Protein AF-A0A180G2E3-F1 (afdb_monomer_lite)

Sequence (371 aa):
MEPATPKRPFAEVEPLDNDQALKAFKRFRDNLPPEEHANSKEAFRLFWNEAGAELVNKYLDDLDSFSRDLLQNTGLTEKTFRVRWSDFIAGDLTLEGFCRPFRVDNQRLKDRAVRLAFLRNHPGYFTNEAITVPQMSEALKCRDNEAELYLKSLLNKPAREALASGISVEIIKKGYDGDFLKSDTILKPLLEKLRKQAAMWDENNYHSPYTSLVGPTTCGKTRSLGKLSEHVCVVYICLRNKDSDGQPPRSALASSMTPDTVADLTNYYESFLIAIFEVVTEFFSKRKGTPNKELLKQWFDYNCPKNLQPEEVTDFSKAVSKKINHHYGSFQKNPNNKASILLKKAAADMFTQTEGIHPSFNVLLAIDEAQ

Foldseek 3Di:
DDDDDPPPPPPDQPPCPPPLSVVLLVLQLVLAAPVCNVVSVVLSSVLCSQQPSVLSVVLSVLVVVLLVVLCVPLVDDSNVLRVLLVCQLQLVAALCRSCVSSVDPDPVSSLSSLLSSLCSNPVNCSPPPLQDSVNSNVLSNDDDCVSVVSSCCSVPPQQVVCVVPVHHPVVLVCLLPDDDPPCVVPQVVVVVVLLVQLVPDDVVPDVDSDDDDDDDPSPCPVVSLLVCLLQALEQEAELEDPPGPDPQAGELCNCLVPPPPDPPVPQLVLQLLLQLLVLLLVLLVVDPPDPSSVSSVVSSVQRPDDPSDHNPDGVSNVSSVVSSCVRSVVCVVPVVDDSVVSSVVSNVSSCVSQCSSDPRGHYHYHYHHPD

Structure (mmCIF, N/CA/C/O backbone):
data_AF-A0A180G2E3-F1
#
_entry.id   AF-A0A180G2E3-F1
#
loop_
_atom_site.group_PDB
_atom_site.id
_atom_site.type_symbol
_atom_site.label_atom_id
_atom_site.label_alt_id
_atom_site.label_comp_id
_atom_site.label_asym_id
_atom_site.label_entity_id
_atom_site.label_seq_id
_atom_site.pdbx_PDB_ins_code
_atom_site.Cartn_x
_atom_site.Cartn_y
_atom_site.Cartn_z
_atom_site.occupancy
_atom_site.B_iso_or_equiv
_atom_site.auth_seq_id
_atom_site.auth_comp_id
_atom_site.auth_asym_id
_atom_site.auth_atom_id
_atom_site.pdbx_PDB_model_num
ATOM 1 N N . MET A 1 1 ? 17.919 -35.764 -2.268 1.00 35.25 1 MET A N 1
ATOM 2 C CA . MET A 1 1 ? 17.217 -35.505 -3.540 1.00 35.25 1 MET A CA 1
ATOM 3 C C . MET A 1 1 ? 17.099 -34.002 -3.674 1.00 35.25 1 MET A C 1
ATOM 5 O O . MET A 1 1 ? 16.265 -33.407 -3.007 1.00 35.25 1 MET A O 1
ATOM 9 N N . GLU A 1 2 ? 18.022 -33.393 -4.414 1.00 24.58 2 GLU A N 1
ATOM 10 C CA . GLU A 1 2 ? 17.939 -31.975 -4.774 1.00 24.58 2 GLU A CA 1
ATOM 11 C C . GLU A 1 2 ? 16.762 -31.762 -5.736 1.00 24.58 2 GLU A C 1
ATOM 13 O O . GLU A 1 2 ? 16.538 -32.609 -6.608 1.00 24.58 2 GLU A O 1
ATOM 18 N N . PRO A 1 3 ? 15.997 -30.668 -5.605 1.00 29.80 3 PRO A N 1
ATOM 19 C CA . PRO A 1 3 ? 14.973 -30.341 -6.578 1.00 29.80 3 PRO A CA 1
ATOM 20 C C . PRO A 1 3 ? 15.650 -29.879 -7.871 1.00 29.80 3 PRO A C 1
ATOM 22 O O . PRO A 1 3 ? 16.405 -28.907 -7.894 1.00 29.80 3 PRO A O 1
ATOM 25 N N . ALA A 1 4 ? 15.378 -30.610 -8.951 1.00 33.09 4 ALA A N 1
ATOM 26 C CA . ALA A 1 4 ? 15.817 -30.276 -10.292 1.00 33.09 4 ALA A CA 1
ATOM 27 C C . ALA A 1 4 ? 15.288 -28.888 -10.680 1.00 33.09 4 ALA A C 1
ATOM 29 O O . ALA A 1 4 ? 14.086 -28.679 -10.839 1.00 33.09 4 ALA A O 1
ATOM 30 N N . THR A 1 5 ? 16.202 -27.939 -10.859 1.00 29.95 5 THR A N 1
ATOM 31 C CA . THR A 1 5 ? 15.935 -26.743 -11.654 1.00 29.95 5 THR A CA 1
ATOM 32 C C . THR A 1 5 ? 15.557 -27.202 -13.062 1.00 29.95 5 THR A C 1
ATOM 34 O O . THR A 1 5 ? 16.268 -28.041 -13.626 1.00 29.95 5 THR A O 1
ATOM 37 N N . PRO A 1 6 ? 14.480 -26.678 -13.676 1.00 29.67 6 PRO A N 1
ATOM 38 C CA . PRO A 1 6 ? 14.260 -26.881 -15.093 1.00 29.67 6 PRO A CA 1
ATOM 39 C C . PRO A 1 6 ? 15.336 -26.071 -15.816 1.00 29.67 6 PRO A C 1
ATOM 41 O O . PRO A 1 6 ? 15.148 -24.907 -16.163 1.00 29.67 6 PRO A O 1
ATOM 44 N N . LYS A 1 7 ? 16.506 -26.684 -16.018 1.00 29.05 7 LYS A N 1
ATOM 45 C CA . LYS A 1 7 ? 17.410 -26.266 -17.079 1.00 29.05 7 LYS A CA 1
ATOM 46 C C . LYS A 1 7 ? 16.576 -26.371 -18.347 1.00 29.05 7 LYS A C 1
ATOM 48 O O . LYS A 1 7 ? 16.259 -27.481 -18.774 1.00 29.05 7 LYS A O 1
ATOM 53 N N . ARG A 1 8 ? 16.194 -25.232 -18.939 1.00 29.98 8 ARG A N 1
ATOM 54 C CA . ARG A 1 8 ? 15.903 -25.241 -20.373 1.00 29.98 8 ARG A CA 1
ATOM 55 C C . ARG A 1 8 ? 17.097 -25.953 -21.012 1.00 29.98 8 ARG A C 1
ATOM 57 O O . ARG A 1 8 ? 18.233 -25.609 -20.661 1.00 29.98 8 ARG A O 1
ATOM 64 N N . PRO A 1 9 ? 16.867 -26.985 -21.838 1.00 30.97 9 PRO A N 1
ATOM 65 C CA . PRO A 1 9 ? 17.961 -27.610 -22.554 1.00 30.97 9 PRO A CA 1
ATOM 66 C C . PRO A 1 9 ? 18.686 -26.478 -23.268 1.00 30.97 9 PRO A C 1
ATOM 68 O O . PRO A 1 9 ? 18.028 -25.557 -23.758 1.00 30.97 9 PRO A O 1
ATOM 71 N N . PHE A 1 10 ? 20.020 -26.496 -23.227 1.00 32.84 10 PHE A N 1
ATOM 72 C CA . PHE A 1 10 ? 20.831 -25.663 -24.102 1.00 32.84 10 PHE A CA 1
ATOM 73 C C . PHE A 1 10 ? 20.174 -25.735 -25.475 1.00 32.84 10 PHE A C 1
ATOM 75 O O . PHE A 1 10 ? 20.157 -26.810 -26.072 1.00 32.84 10 PHE A O 1
ATOM 82 N N . ALA A 1 11 ? 19.515 -24.649 -25.888 1.00 35.44 11 ALA A N 1
ATOM 83 C CA . ALA A 1 11 ? 18.939 -24.592 -27.211 1.00 35.44 11 ALA A CA 1
ATOM 84 C C . ALA A 1 11 ? 20.123 -24.836 -28.136 1.00 35.44 11 ALA A C 1
ATOM 86 O O . ALA A 1 11 ? 21.133 -24.129 -28.045 1.00 35.44 11 ALA A O 1
ATOM 87 N N . GLU A 1 12 ? 20.048 -25.914 -28.913 1.00 37.03 12 GLU A N 1
ATOM 88 C CA . GLU A 1 12 ? 20.986 -26.144 -29.995 1.00 37.03 12 GLU A CA 1
ATOM 89 C C . GLU A 1 12 ? 21.093 -24.828 -30.756 1.00 37.03 12 GLU A C 1
ATOM 91 O O . GLU A 1 12 ? 20.080 -24.200 -31.066 1.00 37.03 12 GLU A O 1
ATOM 96 N N . VAL A 1 13 ? 22.325 -24.353 -30.929 1.00 42.28 13 VAL A N 1
ATOM 97 C CA . VAL A 1 13 ? 22.606 -23.095 -31.613 1.00 42.28 13 VAL A CA 1
ATOM 98 C C . VAL A 1 13 ? 21.958 -23.194 -32.989 1.00 42.28 13 VAL A C 1
ATOM 100 O O . VAL A 1 13 ? 22.479 -23.908 -33.844 1.00 42.28 13 VAL A O 1
ATOM 103 N N . GLU A 1 14 ? 20.817 -22.527 -33.195 1.00 47.59 14 GLU A N 1
ATOM 104 C CA . GLU A 1 14 ? 20.184 -22.520 -34.509 1.00 47.59 14 GLU A CA 1
ATOM 105 C C . GLU A 1 14 ? 21.186 -21.906 -35.496 1.00 47.59 14 GLU A C 1
ATOM 107 O O . GLU A 1 14 ? 21.672 -20.787 -35.275 1.00 47.59 14 GLU A O 1
ATOM 112 N N . PRO A 1 15 ? 21.554 -22.624 -36.570 1.00 51.38 15 PRO A N 1
ATOM 113 C CA . PRO A 1 15 ? 22.415 -22.064 -37.592 1.00 51.38 15 PRO A CA 1
ATOM 114 C C . PRO A 1 15 ? 21.757 -20.809 -38.172 1.00 51.38 15 PRO A C 1
ATOM 116 O O . PRO A 1 15 ? 20.574 -20.816 -38.511 1.00 51.38 15 PRO A O 1
ATOM 119 N N . LEU A 1 16 ? 22.540 -19.746 -38.377 1.00 55.78 16 LEU A N 1
ATOM 120 C CA . LEU A 1 16 ? 22.121 -18.516 -39.076 1.00 55.78 16 LEU A CA 1
ATOM 121 C C . LEU A 1 16 ? 21.727 -18.747 -40.558 1.00 55.78 16 LEU A C 1
ATOM 123 O O . LEU A 1 16 ? 21.493 -17.783 -41.285 1.00 55.78 16 LEU A O 1
ATOM 127 N N . ASP A 1 17 ? 21.649 -20.005 -40.995 1.00 57.47 17 ASP A N 1
ATOM 128 C CA . ASP A 1 17 ? 21.359 -20.444 -42.360 1.00 57.47 17 ASP A CA 1
ATOM 129 C C . ASP A 1 17 ? 19.850 -20.598 -42.640 1.00 57.47 17 ASP A C 1
ATOM 131 O O . ASP A 1 17 ? 19.457 -20.930 -43.758 1.00 57.47 17 ASP A O 1
ATOM 135 N N . ASN A 1 18 ? 18.979 -20.333 -41.658 1.00 69.12 18 ASN A N 1
ATOM 136 C CA . ASN A 1 18 ? 17.540 -20.213 -41.900 1.00 69.12 18 ASN A CA 1
ATOM 137 C C . ASN A 1 18 ? 17.225 -18.870 -42.599 1.00 69.12 18 ASN A C 1
ATOM 139 O O . ASN A 1 18 ? 17.619 -17.801 -42.125 1.00 69.12 18 ASN A O 1
ATOM 143 N N . ASP A 1 19 ? 16.474 -18.911 -43.706 1.00 76.88 19 ASP A N 1
ATOM 144 C CA . ASP A 1 19 ? 16.088 -17.756 -44.540 1.00 76.88 19 ASP A CA 1
ATOM 145 C C . ASP A 1 19 ? 15.469 -16.602 -43.723 1.00 76.88 19 ASP A C 1
ATOM 147 O O . ASP A 1 19 ? 15.696 -15.421 -44.004 1.00 76.88 19 ASP A O 1
ATOM 151 N N . GLN A 1 20 ? 14.749 -16.925 -42.645 1.00 79.44 20 GLN A N 1
ATOM 152 C CA . GLN A 1 20 ? 14.183 -15.931 -41.731 1.00 79.44 20 GLN A CA 1
ATOM 153 C C . GLN A 1 20 ? 15.260 -15.149 -40.957 1.00 79.44 20 GLN A C 1
ATOM 155 O O . GLN A 1 20 ? 15.179 -13.921 -40.862 1.00 79.44 20 GLN A O 1
ATOM 160 N N . ALA A 1 21 ? 16.282 -15.832 -40.434 1.00 81.38 21 ALA A N 1
ATOM 161 C CA . ALA A 1 21 ? 17.374 -15.207 -39.691 1.00 81.38 21 ALA A CA 1
ATOM 162 C C . ALA A 1 21 ? 18.249 -14.342 -40.611 1.00 81.38 21 ALA A C 1
ATOM 164 O O . ALA A 1 21 ? 18.669 -13.252 -40.224 1.00 81.38 21 ALA A O 1
ATOM 165 N N . LEU A 1 22 ? 18.452 -14.771 -41.861 1.00 83.94 22 LEU A N 1
ATOM 166 C CA . LEU A 1 22 ? 19.210 -14.016 -42.860 1.00 83.94 22 LEU A CA 1
ATOM 167 C C . LEU A 1 22 ? 18.502 -12.707 -43.257 1.00 83.94 22 LEU A C 1
ATOM 169 O O . LEU A 1 22 ? 19.137 -11.651 -43.355 1.00 83.94 22 LEU A O 1
ATOM 173 N N . LYS A 1 23 ? 17.174 -12.751 -43.439 1.00 87.19 23 LYS A N 1
ATOM 174 C CA . LYS A 1 23 ? 16.343 -11.560 -43.698 1.00 87.19 23 LYS A CA 1
ATOM 175 C C . LYS A 1 23 ? 16.355 -10.594 -42.516 1.00 87.19 23 LYS A C 1
ATOM 177 O O . LYS A 1 23 ? 16.545 -9.393 -42.716 1.00 87.19 23 LYS A O 1
ATOM 182 N N . ALA A 1 24 ? 16.201 -11.109 -41.298 1.00 87.75 24 ALA A N 1
ATOM 183 C CA . ALA A 1 24 ? 16.264 -10.304 -40.084 1.00 87.75 24 ALA A CA 1
ATOM 184 C C . ALA A 1 24 ? 17.658 -9.692 -39.873 1.00 87.75 24 ALA A C 1
ATOM 186 O O . ALA A 1 24 ? 17.754 -8.509 -39.557 1.00 87.75 24 ALA A O 1
ATOM 187 N N . PHE A 1 25 ? 18.737 -10.435 -40.145 1.00 88.25 25 PHE A N 1
ATOM 188 C CA . PHE A 1 25 ? 20.104 -9.917 -40.069 1.00 88.25 25 PHE A CA 1
ATOM 189 C C . PHE A 1 25 ? 20.327 -8.756 -41.038 1.00 88.25 25 PHE A C 1
ATOM 191 O O . PHE A 1 25 ? 20.919 -7.744 -40.665 1.00 88.25 25 PHE A O 1
ATOM 198 N N . LYS A 1 26 ? 19.828 -8.871 -42.275 1.00 86.81 26 LYS A N 1
ATOM 199 C CA . LYS A 1 26 ? 19.935 -7.789 -43.258 1.00 86.81 26 LYS A CA 1
ATOM 200 C C . LYS A 1 26 ? 19.267 -6.513 -42.739 1.00 86.81 26 LYS A C 1
ATOM 202 O O . LYS A 1 26 ? 19.918 -5.477 -42.707 1.00 86.81 26 LYS A O 1
ATOM 207 N N . ARG A 1 27 ? 18.026 -6.609 -42.248 1.00 89.50 27 ARG A N 1
ATOM 208 C CA . ARG A 1 27 ? 17.291 -5.478 -41.647 1.00 89.50 27 ARG A CA 1
ATOM 209 C C . ARG A 1 27 ? 17.977 -4.916 -40.403 1.00 89.50 27 ARG A C 1
ATOM 211 O O . ARG A 1 27 ? 18.003 -3.707 -40.201 1.00 89.50 27 ARG A O 1
ATOM 218 N N . PHE A 1 28 ? 18.539 -5.788 -39.574 1.00 87.75 28 PHE A N 1
ATOM 219 C CA . PHE A 1 28 ? 19.285 -5.402 -38.385 1.00 87.75 28 PHE A CA 1
ATOM 220 C C . PHE A 1 28 ? 20.534 -4.590 -38.750 1.00 87.75 28 PHE A C 1
ATOM 222 O O . PHE A 1 28 ? 20.735 -3.494 -38.235 1.00 87.75 28 PHE A O 1
ATOM 229 N N . ARG A 1 29 ? 21.336 -5.086 -39.698 1.00 86.56 29 ARG A N 1
ATOM 230 C CA . ARG A 1 29 ? 22.527 -4.394 -40.206 1.00 86.56 29 ARG A CA 1
ATOM 231 C C . ARG A 1 29 ? 22.169 -3.084 -40.902 1.00 86.56 29 ARG A C 1
ATOM 233 O O . ARG A 1 29 ? 22.881 -2.095 -40.749 1.00 86.56 29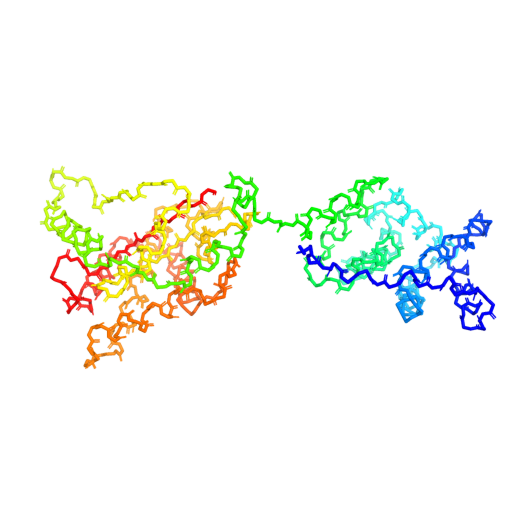 ARG A O 1
ATOM 240 N N . ASP A 1 30 ? 21.062 -3.062 -41.636 1.00 84.94 30 ASP A N 1
ATOM 241 C CA . ASP A 1 30 ? 20.573 -1.856 -42.294 1.00 84.94 30 ASP A CA 1
ATOM 242 C C . ASP A 1 30 ? 20.134 -0.793 -41.270 1.00 84.94 30 ASP A C 1
ATOM 244 O O . ASP A 1 30 ? 20.099 0.375 -41.614 1.00 84.94 30 ASP A O 1
ATOM 248 N N . ASN A 1 31 ? 19.893 -1.125 -40.001 1.00 82.69 31 ASN A N 1
ATOM 249 C CA . ASN A 1 31 ? 19.617 -0.141 -38.948 1.00 82.69 31 ASN A CA 1
ATOM 250 C C . ASN A 1 31 ? 20.878 0.372 -38.215 1.00 82.69 31 ASN A C 1
ATOM 252 O O . ASN A 1 31 ? 20.761 1.213 -37.323 1.00 82.69 31 ASN A O 1
ATOM 256 N N . LEU A 1 32 ? 22.079 -0.070 -38.612 1.00 79.44 32 LEU A N 1
ATOM 257 C CA . LEU A 1 32 ? 23.360 0.355 -38.034 1.00 79.44 32 LEU A CA 1
ATOM 258 C C . LEU A 1 32 ? 24.158 1.280 -38.976 1.00 79.44 32 LEU A C 1
ATOM 260 O O . LEU A 1 32 ? 23.997 1.207 -40.205 1.00 79.44 32 LEU A O 1
ATOM 264 N N . PRO A 1 33 ? 25.048 2.133 -38.431 1.00 75.94 33 PRO A N 1
ATOM 265 C CA . PRO A 1 33 ? 26.031 2.870 -39.222 1.00 75.94 33 PRO A CA 1
ATOM 266 C C . PRO A 1 33 ? 26.954 1.916 -40.005 1.00 75.94 33 PRO A C 1
ATOM 268 O O . PRO A 1 33 ? 27.294 0.848 -39.486 1.00 75.94 33 PRO A O 1
ATOM 271 N N . PRO A 1 34 ? 27.391 2.269 -41.232 1.00 72.25 34 PRO A N 1
ATOM 272 C CA . PRO A 1 34 ? 28.326 1.457 -42.023 1.00 72.25 34 PRO A CA 1
ATOM 273 C C . PRO A 1 34 ? 29.598 1.046 -41.271 1.00 72.25 34 PRO A C 1
ATOM 275 O O . PRO A 1 34 ? 30.126 -0.043 -41.488 1.00 72.25 34 PRO A O 1
ATOM 278 N N . GLU A 1 35 ? 30.071 1.904 -40.371 1.00 72.44 35 GLU A N 1
ATOM 279 C CA . GLU A 1 35 ? 31.280 1.721 -39.572 1.00 72.44 35 GLU A CA 1
ATOM 280 C C . GLU A 1 35 ? 31.166 0.540 -38.584 1.00 72.44 35 GLU A C 1
ATOM 282 O O . GLU A 1 35 ? 32.174 -0.064 -38.223 1.00 72.44 35 GLU A O 1
ATOM 287 N N . GLU A 1 36 ? 29.947 0.140 -38.214 1.00 70.69 36 GLU A N 1
ATOM 288 C CA . GLU A 1 36 ? 29.677 -0.957 -37.272 1.00 70.69 36 GLU A CA 1
ATOM 289 C C . GLU A 1 36 ? 29.304 -2.280 -37.955 1.00 70.69 36 GLU A C 1
ATOM 291 O O . GLU A 1 36 ? 29.089 -3.309 -37.301 1.00 70.69 36 GLU A O 1
ATOM 296 N N . HIS A 1 37 ? 29.262 -2.307 -39.291 1.00 73.62 37 HIS A N 1
ATOM 297 C CA . HIS A 1 37 ? 28.867 -3.500 -40.048 1.00 73.62 37 HIS A CA 1
ATOM 298 C C . HIS A 1 37 ? 29.798 -4.690 -39.796 1.00 73.62 37 HIS A C 1
ATOM 300 O O . HIS A 1 37 ? 29.326 -5.828 -39.816 1.00 73.62 37 HIS A O 1
ATOM 306 N N . ALA A 1 38 ? 31.077 -4.446 -39.492 1.00 67.44 38 ALA A N 1
ATOM 307 C CA . ALA A 1 38 ? 32.064 -5.489 -39.207 1.00 67.44 38 ALA A CA 1
ATOM 308 C C . ALA A 1 38 ? 31.710 -6.336 -37.966 1.00 67.44 38 ALA A C 1
ATOM 310 O O . ALA A 1 38 ? 31.856 -7.556 -38.005 1.00 67.44 38 ALA A O 1
ATOM 311 N N . ASN A 1 39 ? 31.159 -5.715 -36.915 1.00 73.06 39 ASN A N 1
ATOM 312 C CA . ASN A 1 39 ? 30.799 -6.385 -35.655 1.00 73.06 39 ASN A CA 1
ATOM 313 C C . ASN A 1 39 ? 29.303 -6.759 -35.580 1.00 73.06 39 ASN A C 1
ATOM 315 O O . ASN A 1 39 ? 28.871 -7.491 -34.687 1.00 73.06 39 ASN A O 1
ATOM 319 N N . SER A 1 40 ? 28.502 -6.302 -36.551 1.00 80.00 40 SER A N 1
ATOM 320 C CA . SER A 1 40 ? 27.043 -6.479 -36.573 1.00 80.00 40 SER A CA 1
ATOM 321 C C . SER A 1 40 ? 26.586 -7.943 -36.566 1.00 80.00 40 SER A C 1
ATOM 323 O O . SER A 1 40 ? 25.533 -8.249 -36.011 1.00 80.00 40 SER A O 1
ATOM 325 N N . LYS A 1 41 ? 27.366 -8.866 -37.149 1.00 83.19 41 LYS A N 1
ATOM 326 C CA . LYS A 1 41 ? 26.994 -10.289 -37.245 1.00 83.19 41 LYS A CA 1
ATOM 327 C C . LYS A 1 41 ? 26.986 -10.977 -35.882 1.00 83.19 41 LYS A C 1
ATOM 329 O O . LYS A 1 41 ? 26.060 -11.725 -35.580 1.00 83.19 41 LYS A O 1
ATOM 334 N N . GLU A 1 42 ? 27.994 -10.717 -35.056 1.00 82.88 42 GLU A N 1
ATOM 335 C CA . GLU A 1 42 ? 28.079 -11.285 -33.710 1.00 82.88 42 GLU A CA 1
ATOM 336 C C . GLU A 1 42 ? 27.048 -10.646 -32.774 1.00 82.88 42 GLU A C 1
ATOM 338 O O . GLU A 1 42 ? 26.312 -11.357 -32.089 1.00 82.88 42 GLU A O 1
ATOM 343 N N . ALA A 1 43 ? 26.901 -9.320 -32.841 1.00 82.69 43 ALA A N 1
ATOM 344 C CA . ALA A 1 43 ? 25.913 -8.578 -32.062 1.00 82.69 43 ALA A CA 1
ATOM 345 C C . ALA A 1 43 ? 24.458 -8.944 -32.424 1.00 82.69 43 ALA A C 1
ATOM 347 O O . ALA A 1 43 ? 23.569 -8.892 -31.568 1.00 82.69 43 ALA A O 1
ATOM 348 N N . PHE A 1 44 ? 24.197 -9.311 -33.683 1.00 88.19 44 PHE A N 1
ATOM 349 C CA . PHE A 1 44 ? 22.917 -9.876 -34.104 1.00 88.19 44 PHE A CA 1
ATOM 350 C C . PHE A 1 44 ? 22.734 -11.294 -33.574 1.00 88.19 44 PHE A C 1
ATOM 352 O O . PHE A 1 44 ? 21.672 -11.600 -33.046 1.00 88.19 44 PHE A O 1
ATOM 359 N N . ARG A 1 45 ? 23.762 -12.149 -33.668 1.00 86.69 45 ARG A N 1
ATOM 360 C CA . ARG A 1 45 ? 23.688 -13.537 -33.191 1.00 86.69 45 ARG A CA 1
ATOM 361 C C . ARG A 1 45 ? 23.369 -13.610 -31.698 1.00 86.69 45 ARG A C 1
ATOM 363 O O . ARG A 1 45 ? 22.524 -14.405 -31.308 1.00 86.69 45 ARG A O 1
ATOM 370 N N . LEU A 1 46 ? 24.015 -12.781 -30.875 1.00 85.44 46 LEU A N 1
ATOM 371 C CA . LEU A 1 46 ? 23.745 -12.722 -29.433 1.00 85.44 46 LEU A CA 1
ATOM 372 C C . LEU A 1 46 ? 22.290 -12.326 -29.152 1.00 85.44 46 LEU A C 1
ATOM 374 O O . LEU A 1 46 ? 21.587 -13.030 -28.435 1.00 85.44 46 LEU A O 1
ATOM 378 N N . PHE A 1 47 ? 21.811 -11.263 -29.801 1.00 88.69 47 PHE A N 1
ATOM 379 C CA . PHE A 1 47 ? 20.432 -10.800 -29.652 1.00 88.69 47 PHE A CA 1
ATOM 380 C C . PHE A 1 47 ? 19.401 -11.813 -30.158 1.00 88.69 47 PHE A C 1
ATOM 382 O O . PHE A 1 47 ? 18.399 -12.043 -29.491 1.00 88.69 47 PHE A O 1
ATOM 389 N N . TRP A 1 48 ? 19.662 -12.455 -31.297 1.00 89.00 48 TRP A N 1
ATOM 390 C CA . TRP A 1 48 ? 18.809 -13.507 -31.848 1.00 89.00 48 TRP A CA 1
ATOM 391 C C . TRP A 1 48 ? 18.686 -14.696 -30.902 1.00 89.00 48 TRP A C 1
ATOM 393 O O . TRP A 1 48 ? 17.579 -15.165 -30.648 1.00 89.00 48 TRP A O 1
ATOM 403 N N . ASN A 1 49 ? 19.809 -15.144 -30.341 1.00 86.56 49 ASN A N 1
ATOM 404 C CA . ASN A 1 49 ? 19.837 -16.279 -29.427 1.00 86.56 49 ASN A CA 1
ATOM 405 C C . ASN A 1 49 ? 19.123 -15.982 -28.103 1.00 86.56 49 ASN A C 1
ATOM 407 O O . ASN A 1 49 ? 18.508 -16.879 -27.533 1.00 86.56 49 ASN A O 1
ATOM 411 N N . GLU A 1 50 ? 19.208 -14.748 -27.604 1.00 85.50 50 GLU A N 1
ATOM 412 C CA . GLU A 1 50 ? 18.625 -14.384 -26.311 1.00 85.50 50 GLU A CA 1
ATOM 413 C C . GLU A 1 50 ? 17.146 -13.973 -26.414 1.00 85.50 50 GLU A C 1
ATOM 415 O O . GLU A 1 50 ? 16.333 -14.390 -25.590 1.00 85.50 50 GLU A O 1
ATOM 420 N N . ALA A 1 51 ? 16.772 -13.194 -27.434 1.00 88.12 51 ALA A N 1
ATOM 421 C CA . ALA A 1 51 ? 15.404 -12.706 -27.625 1.00 88.12 51 ALA A CA 1
ATOM 422 C C . ALA A 1 51 ? 14.500 -13.704 -28.369 1.00 88.12 51 ALA A C 1
ATOM 424 O O . ALA A 1 51 ? 13.284 -13.714 -28.175 1.00 88.12 51 ALA A O 1
ATOM 425 N N . GLY A 1 52 ? 15.075 -14.528 -29.247 1.00 89.88 52 GLY A N 1
ATOM 426 C CA . GLY A 1 52 ? 14.330 -15.382 -30.167 1.00 89.88 52 GLY A CA 1
ATOM 427 C C . GLY A 1 52 ? 13.727 -14.629 -31.361 1.00 89.88 52 GLY A C 1
ATOM 428 O O . GLY A 1 52 ? 13.579 -13.404 -31.373 1.00 89.88 52 GLY A O 1
ATOM 429 N N . ALA A 1 53 ? 13.355 -15.387 -32.395 1.00 87.19 53 ALA A N 1
ATOM 430 C CA . ALA A 1 53 ? 12.954 -14.850 -33.696 1.00 87.19 53 ALA A CA 1
ATOM 431 C C . ALA A 1 53 ? 11.764 -13.873 -33.634 1.00 87.19 53 ALA A C 1
ATOM 433 O O . ALA A 1 53 ? 11.762 -12.861 -34.337 1.00 87.19 53 ALA A O 1
ATOM 434 N N . GLU A 1 54 ? 10.749 -14.151 -32.812 1.00 89.00 54 GLU A N 1
ATOM 435 C CA . GLU A 1 54 ? 9.547 -13.311 -32.715 1.00 89.00 54 GLU A CA 1
ATOM 436 C C . GLU A 1 54 ? 9.866 -11.908 -32.188 1.00 89.00 54 GLU A C 1
ATOM 438 O O . GLU A 1 54 ? 9.495 -10.911 -32.812 1.00 89.00 54 GLU A O 1
ATOM 443 N N . LEU A 1 55 ? 10.601 -11.819 -31.072 1.00 90.12 55 LEU A N 1
ATOM 444 C CA . LEU A 1 55 ? 10.964 -10.538 -30.465 1.00 90.12 55 LEU A CA 1
ATOM 445 C C . LEU A 1 55 ? 11.935 -9.748 -31.341 1.00 90.12 55 LEU A C 1
ATOM 447 O O . LEU A 1 55 ? 11.791 -8.530 -31.432 1.00 90.12 55 LEU A O 1
ATOM 451 N N . VAL A 1 56 ? 12.872 -10.410 -32.028 1.00 91.94 56 VAL A N 1
ATOM 452 C CA . VAL A 1 56 ? 13.770 -9.721 -32.968 1.00 91.94 56 VAL A CA 1
ATOM 453 C C . VAL A 1 56 ? 13.000 -9.131 -34.145 1.00 91.94 56 VAL A C 1
ATOM 455 O O . VAL A 1 56 ? 13.219 -7.973 -34.494 1.00 91.94 56 VAL A O 1
ATOM 458 N N . ASN A 1 57 ? 12.085 -9.884 -34.760 1.00 90.31 57 ASN A N 1
ATOM 459 C CA . ASN A 1 57 ? 11.303 -9.358 -35.883 1.00 90.31 57 ASN A CA 1
ATOM 460 C C . ASN A 1 57 ? 10.410 -8.196 -35.442 1.00 90.31 57 ASN A C 1
ATOM 462 O O . ASN A 1 57 ? 10.401 -7.155 -36.097 1.00 90.31 57 ASN A O 1
ATOM 466 N N . LYS A 1 58 ? 9.756 -8.329 -34.283 1.00 92.75 58 LYS A N 1
ATOM 467 C CA . LYS A 1 58 ? 8.967 -7.246 -33.692 1.00 92.75 58 LYS A CA 1
ATOM 468 C C . LYS A 1 58 ? 9.816 -6.008 -33.405 1.00 92.75 58 LYS A C 1
ATOM 470 O O . LYS A 1 58 ? 9.405 -4.907 -33.747 1.00 92.75 58 LYS A O 1
ATOM 475 N N . TYR A 1 59 ? 11.007 -6.181 -32.828 1.00 94.88 59 TYR A N 1
ATOM 476 C CA . TYR A 1 59 ? 11.950 -5.086 -32.603 1.00 94.88 59 TYR A CA 1
ATOM 477 C C . TYR A 1 59 ? 12.270 -4.343 -33.903 1.00 94.88 59 TYR A C 1
ATOM 479 O O . TYR A 1 59 ? 12.224 -3.118 -33.925 1.00 94.88 59 TYR A O 1
ATOM 487 N N . LEU A 1 60 ? 12.566 -5.070 -34.984 1.00 93.88 60 LEU A N 1
ATOM 488 C CA . LEU A 1 60 ? 12.900 -4.474 -36.278 1.00 93.88 60 LEU A CA 1
ATOM 489 C C . LEU A 1 60 ? 11.708 -3.720 -36.883 1.00 93.88 60 LEU A C 1
ATOM 491 O O . LEU A 1 60 ? 11.881 -2.608 -37.375 1.00 93.88 60 LEU A O 1
ATOM 495 N N . ASP A 1 61 ? 10.499 -4.279 -36.808 1.00 93.31 61 ASP A N 1
ATOM 496 C CA . ASP A 1 61 ? 9.277 -3.611 -37.273 1.00 93.31 61 ASP A CA 1
ATOM 497 C C . ASP A 1 61 ? 8.986 -2.335 -36.468 1.00 93.31 61 ASP A C 1
ATOM 499 O O . ASP A 1 61 ? 8.711 -1.269 -37.035 1.00 93.31 61 ASP A O 1
ATOM 503 N N . ASP A 1 62 ? 9.096 -2.428 -35.142 1.00 93.88 62 ASP A N 1
ATOM 504 C CA . ASP A 1 62 ? 8.850 -1.318 -34.229 1.00 93.88 62 ASP A CA 1
ATOM 505 C C . ASP A 1 62 ? 9.920 -0.224 -34.371 1.00 93.88 62 ASP A C 1
ATOM 507 O O . ASP A 1 62 ? 9.575 0.958 -34.269 1.00 93.88 62 ASP A O 1
ATOM 511 N N . LEU A 1 63 ? 11.179 -0.591 -34.642 1.00 93.94 63 LEU A N 1
ATOM 512 C CA . LEU A 1 63 ? 12.290 0.329 -34.896 1.00 93.94 63 LEU A CA 1
ATOM 513 C C . LEU A 1 63 ? 12.134 1.046 -36.240 1.00 93.94 63 LEU A C 1
ATOM 515 O O . LEU A 1 63 ? 12.279 2.267 -36.290 1.00 93.94 63 LEU A O 1
ATOM 519 N N . ASP A 1 64 ? 11.773 0.325 -37.303 1.00 91.19 64 ASP A N 1
ATOM 520 C CA . ASP A 1 64 ? 11.525 0.909 -38.625 1.00 91.19 64 ASP A CA 1
ATOM 521 C C . ASP A 1 64 ? 10.337 1.884 -38.581 1.00 91.19 64 ASP A C 1
ATOM 523 O O . ASP A 1 64 ? 10.347 2.937 -39.218 1.00 91.19 64 ASP A O 1
ATOM 527 N N . SER A 1 65 ? 9.285 1.558 -37.824 1.00 92.88 65 SER A N 1
ATOM 528 C CA . SER A 1 65 ? 8.186 2.500 -37.589 1.00 92.88 65 SER A CA 1
ATOM 529 C C . SER A 1 65 ? 8.632 3.691 -36.742 1.00 92.88 65 SER A C 1
ATOM 531 O O . SER A 1 65 ? 8.236 4.815 -37.038 1.00 92.88 65 SER A O 1
ATOM 533 N N . PHE A 1 66 ? 9.449 3.471 -35.714 1.00 92.81 66 PHE A N 1
ATOM 534 C CA . PHE A 1 66 ? 9.904 4.530 -34.817 1.00 92.81 66 PHE A CA 1
ATOM 535 C C . PHE A 1 66 ? 10.805 5.539 -35.532 1.00 92.81 66 PHE A C 1
ATOM 537 O O . PHE A 1 66 ? 10.635 6.744 -35.354 1.00 92.81 66 PHE A O 1
ATOM 544 N N . SER A 1 67 ? 11.721 5.065 -36.378 1.00 91.31 67 SER A N 1
ATOM 545 C CA . SER A 1 67 ? 12.607 5.922 -37.168 1.00 91.31 67 SER A CA 1
ATOM 546 C C . SER A 1 67 ? 11.819 6.790 -38.152 1.00 91.31 67 SER A C 1
ATOM 548 O O . SER A 1 67 ? 12.073 7.991 -38.239 1.00 91.31 67 SER A O 1
ATOM 550 N N . ARG A 1 68 ? 10.802 6.231 -38.825 1.00 89.94 68 ARG A N 1
ATOM 551 C CA . ARG A 1 68 ? 9.897 6.999 -39.696 1.00 89.94 68 ARG A CA 1
ATOM 552 C C . ARG A 1 68 ? 9.156 8.093 -38.934 1.00 89.94 68 ARG A C 1
ATOM 554 O O . ARG A 1 68 ? 9.128 9.227 -39.406 1.00 89.94 68 ARG A O 1
ATOM 561 N N . ASP A 1 69 ? 8.611 7.771 -37.762 1.00 89.19 69 ASP A N 1
ATOM 562 C CA . ASP A 1 69 ? 7.884 8.735 -36.928 1.00 89.19 69 ASP A CA 1
ATOM 563 C C . ASP A 1 69 ? 8.802 9.879 -36.453 1.00 89.19 69 ASP A C 1
ATOM 565 O O . ASP A 1 69 ? 8.390 11.036 -36.431 1.00 89.19 69 ASP A O 1
ATOM 569 N N . LEU A 1 70 ? 10.062 9.580 -36.111 1.00 87.19 70 LEU A N 1
ATOM 570 C CA . LEU A 1 70 ? 11.052 10.576 -35.675 1.00 87.19 70 LEU A CA 1
ATOM 571 C C . LEU A 1 70 ? 11.576 11.467 -36.803 1.00 87.19 70 LEU A C 1
ATOM 573 O O . LEU A 1 70 ? 11.890 12.640 -36.591 1.00 87.19 70 LEU A O 1
ATOM 577 N N . LEU A 1 71 ? 11.745 10.908 -37.997 1.00 88.12 71 LEU A N 1
ATOM 578 C CA . LEU A 1 71 ? 12.252 11.650 -39.151 1.00 88.12 71 LEU A CA 1
ATOM 579 C C . LEU A 1 71 ? 11.157 12.501 -39.804 1.00 88.12 71 LEU A C 1
ATOM 581 O O . LEU A 1 71 ? 11.458 13.440 -40.548 1.00 88.12 71 LEU A O 1
ATOM 585 N N . GLN A 1 72 ? 9.890 12.230 -39.484 1.00 82.88 72 GLN A N 1
ATOM 586 C CA . GLN A 1 72 ? 8.766 13.022 -39.949 1.00 82.88 72 GLN A CA 1
ATOM 587 C C . GLN A 1 72 ? 8.922 14.477 -39.481 1.00 82.88 72 GLN A C 1
ATOM 589 O O . GLN A 1 72 ? 8.915 14.783 -38.293 1.00 82.88 72 GLN A O 1
ATOM 594 N N . ASN A 1 73 ? 9.053 15.399 -40.437 1.00 71.31 73 ASN A N 1
ATOM 595 C CA . ASN A 1 73 ? 9.133 16.849 -40.212 1.00 71.31 73 ASN A CA 1
ATOM 596 C C . ASN A 1 73 ? 10.409 17.375 -39.515 1.00 71.31 73 ASN A C 1
ATOM 598 O O . ASN A 1 73 ? 10.444 18.548 -39.142 1.00 71.31 73 ASN A O 1
ATOM 602 N N . THR A 1 74 ? 11.469 16.571 -39.369 1.00 77.81 74 THR A N 1
ATOM 603 C CA . THR A 1 74 ? 12.735 17.024 -38.746 1.00 77.81 74 THR A CA 1
ATOM 604 C C . THR A 1 74 ? 13.810 17.431 -39.758 1.00 77.81 74 THR A C 1
ATOM 606 O O . THR A 1 74 ? 14.777 18.092 -39.384 1.00 77.81 74 THR A O 1
ATOM 609 N N . GLY A 1 75 ? 13.647 17.080 -41.043 1.00 78.38 75 GLY A N 1
ATOM 610 C CA . GLY A 1 75 ? 14.629 17.350 -42.108 1.00 78.38 75 GLY A CA 1
ATOM 611 C C . GLY A 1 75 ? 15.942 16.567 -41.960 1.00 78.38 75 GLY A C 1
ATOM 612 O O . GLY A 1 75 ? 16.890 16.800 -42.708 1.00 78.38 75 GLY A O 1
ATOM 613 N N . LEU A 1 76 ? 16.008 15.656 -40.985 1.00 86.88 76 LEU A N 1
ATOM 614 C CA . LEU A 1 76 ? 17.163 14.814 -40.703 1.00 86.88 76 LEU A CA 1
ATOM 615 C C . LEU A 1 76 ? 17.165 13.573 -41.601 1.00 86.88 76 LEU A C 1
ATOM 617 O O . LEU A 1 76 ? 16.138 13.159 -42.133 1.00 86.88 76 LEU A O 1
ATOM 621 N N . THR A 1 77 ? 18.342 12.973 -41.770 1.00 87.81 77 THR A N 1
ATOM 622 C CA . THR A 1 77 ? 18.515 11.784 -42.617 1.00 87.81 77 THR A CA 1
ATOM 623 C C . THR A 1 77 ? 18.456 10.498 -41.796 1.00 87.81 77 THR A C 1
ATOM 625 O O . THR A 1 77 ? 18.799 10.497 -40.612 1.00 87.81 77 THR A O 1
ATOM 628 N N . GLU A 1 78 ? 18.132 9.372 -42.438 1.00 86.50 78 GLU A N 1
ATOM 629 C CA . GLU A 1 78 ? 18.275 8.047 -41.815 1.00 86.50 78 GLU A CA 1
ATOM 630 C C . GLU A 1 78 ? 19.700 7.793 -41.317 1.00 86.50 78 GLU A C 1
ATOM 632 O O . GLU A 1 78 ? 19.884 7.188 -40.266 1.00 86.50 78 GLU A O 1
ATOM 637 N N . LYS A 1 79 ? 20.718 8.310 -42.019 1.00 86.81 79 LYS A N 1
ATOM 638 C CA . LYS A 1 79 ? 22.112 8.219 -41.570 1.00 86.81 79 LYS A CA 1
ATOM 639 C C . LYS A 1 79 ? 22.294 8.878 -40.200 1.00 86.81 79 LYS A C 1
ATOM 641 O O . LYS A 1 79 ? 22.936 8.305 -39.327 1.00 86.81 79 LYS A O 1
ATOM 646 N N . THR A 1 80 ? 21.699 10.054 -39.996 1.00 87.06 80 THR A N 1
ATOM 647 C CA . THR A 1 80 ? 21.724 10.754 -38.704 1.00 87.06 80 THR A CA 1
ATOM 648 C C . THR A 1 80 ? 21.023 9.947 -37.616 1.00 87.06 80 THR A C 1
ATOM 650 O O . THR A 1 80 ? 21.532 9.875 -36.500 1.00 87.06 80 THR A O 1
ATOM 653 N N . PHE A 1 81 ? 19.883 9.327 -37.931 1.00 90.81 81 PHE A N 1
ATOM 654 C CA . PHE A 1 81 ? 19.189 8.441 -36.998 1.00 90.81 81 PHE A CA 1
ATOM 655 C C . PHE A 1 81 ? 20.063 7.253 -36.591 1.00 90.81 81 PHE A C 1
ATOM 657 O O . PHE A 1 81 ? 20.273 7.064 -35.400 1.00 90.81 81 PHE A O 1
ATOM 664 N N . ARG A 1 82 ? 20.628 6.513 -37.553 1.00 90.38 82 ARG A N 1
ATOM 665 C CA . ARG A 1 82 ? 21.428 5.304 -37.289 1.00 90.38 82 ARG A CA 1
ATOM 666 C C . ARG A 1 82 ? 22.633 5.582 -36.391 1.00 90.38 82 ARG A C 1
ATOM 668 O O . ARG A 1 82 ? 22.854 4.834 -35.449 1.00 90.38 82 ARG A O 1
ATOM 675 N N . VAL A 1 83 ? 23.362 6.675 -36.639 1.00 88.88 83 VAL A N 1
ATOM 676 C CA . VAL A 1 83 ? 24.511 7.079 -35.803 1.00 88.88 83 VAL A CA 1
ATOM 677 C C . VAL A 1 83 ? 24.064 7.346 -34.369 1.00 88.88 83 VAL A C 1
ATOM 679 O O . VAL A 1 83 ? 24.552 6.715 -33.442 1.00 88.88 83 VAL A O 1
ATOM 682 N N . ARG A 1 84 ? 23.060 8.209 -34.179 1.00 91.12 84 ARG A N 1
ATOM 683 C CA . ARG A 1 84 ? 22.610 8.565 -32.825 1.00 91.12 84 ARG A CA 1
ATOM 684 C C . ARG A 1 84 ? 21.920 7.418 -32.099 1.00 91.12 84 ARG A C 1
ATOM 686 O O . ARG A 1 84 ? 21.965 7.366 -30.876 1.00 91.12 84 ARG A O 1
ATOM 693 N N . TRP A 1 85 ? 21.230 6.551 -32.835 1.00 92.50 85 TRP A N 1
ATOM 694 C CA . TRP A 1 85 ? 20.614 5.349 -32.289 1.00 92.50 85 TRP A CA 1
ATOM 695 C C . TRP A 1 85 ? 21.683 4.394 -31.768 1.00 92.50 85 TRP A C 1
ATOM 697 O O . TRP A 1 85 ? 21.529 3.871 -30.667 1.00 92.50 85 TRP A O 1
ATOM 707 N N . SER A 1 86 ? 22.784 4.242 -32.510 1.00 89.50 86 SER A N 1
ATOM 708 C CA . SER A 1 86 ? 23.929 3.465 -32.049 1.00 89.50 86 SER A CA 1
ATOM 709 C C . SER A 1 86 ? 24.556 4.058 -30.787 1.00 89.50 86 SER A C 1
ATOM 711 O O . SER A 1 86 ? 24.644 3.362 -29.779 1.00 89.50 86 SER A O 1
ATOM 713 N N . ASP A 1 87 ? 24.845 5.366 -30.777 1.00 89.06 87 ASP A N 1
ATOM 714 C CA . ASP A 1 87 ? 25.409 6.045 -29.598 1.00 89.06 87 ASP A CA 1
ATOM 715 C C . ASP A 1 87 ? 24.497 5.904 -28.362 1.00 89.06 87 ASP A C 1
ATOM 717 O O . ASP A 1 87 ? 24.960 5.763 -27.231 1.00 89.06 87 ASP A O 1
ATOM 721 N N . PHE A 1 88 ? 23.174 5.939 -28.562 1.00 91.19 88 PHE A N 1
ATOM 722 C CA . PHE A 1 88 ? 22.198 5.769 -27.485 1.00 91.19 88 PHE A CA 1
ATOM 723 C C . PHE A 1 88 ? 22.188 4.341 -26.931 1.00 91.19 88 PHE A C 1
ATOM 725 O O . PHE A 1 88 ? 22.180 4.157 -25.717 1.00 91.19 88 PHE A O 1
ATOM 732 N N . ILE A 1 89 ? 22.222 3.330 -27.802 1.00 89.81 89 ILE A N 1
ATOM 733 C CA . ILE A 1 89 ? 22.279 1.919 -27.398 1.00 89.81 89 ILE A CA 1
ATOM 734 C C . ILE A 1 89 ? 23.612 1.597 -26.714 1.00 89.81 89 ILE A C 1
ATOM 736 O O . ILE A 1 89 ? 23.626 0.824 -25.759 1.00 89.81 89 ILE A O 1
ATOM 740 N N . ALA A 1 90 ? 24.715 2.193 -27.166 1.00 85.06 90 ALA A N 1
ATOM 741 C CA . ALA A 1 90 ? 26.038 2.026 -26.570 1.00 85.06 90 ALA A CA 1
ATOM 742 C C . ALA A 1 90 ? 26.186 2.719 -25.200 1.00 85.06 90 ALA A C 1
ATOM 744 O O . ALA A 1 90 ? 27.155 2.470 -24.487 1.00 85.06 90 ALA A O 1
ATOM 745 N N . GLY A 1 91 ? 25.233 3.578 -24.815 1.00 84.56 91 GLY A N 1
ATOM 746 C CA . GLY A 1 91 ? 25.303 4.368 -23.583 1.00 84.56 91 GLY A CA 1
ATOM 747 C C . GLY A 1 91 ? 26.211 5.602 -23.684 1.00 84.56 91 GLY A C 1
ATOM 748 O O . GLY A 1 91 ? 26.485 6.253 -22.672 1.00 84.56 91 GLY A O 1
ATOM 749 N N . ASP A 1 92 ? 26.655 5.956 -24.891 1.00 87.31 92 ASP A N 1
ATOM 750 C CA . ASP A 1 92 ? 27.452 7.155 -25.179 1.00 87.31 92 ASP A CA 1
ATOM 751 C C . ASP A 1 92 ? 26.583 8.414 -25.323 1.00 87.31 92 ASP A C 1
ATOM 753 O O . ASP A 1 92 ? 27.070 9.546 -25.234 1.00 87.31 92 ASP A O 1
ATOM 757 N N . LEU A 1 93 ? 25.270 8.233 -25.489 1.00 89.50 93 LEU A N 1
ATOM 758 C CA . LEU A 1 93 ? 24.294 9.308 -25.591 1.00 89.50 93 LEU A CA 1
ATOM 759 C C . LEU A 1 93 ? 23.174 9.135 -24.561 1.00 89.50 93 LEU A C 1
ATOM 761 O O . LEU A 1 93 ? 22.604 8.062 -24.406 1.00 89.50 93 LEU A O 1
ATOM 765 N N . THR A 1 94 ? 22.803 10.216 -23.870 1.00 91.88 94 THR A N 1
ATOM 766 C CA . THR A 1 94 ? 21.639 10.205 -22.968 1.00 91.88 94 THR A CA 1
ATOM 767 C C . THR A 1 94 ? 20.330 10.243 -23.757 1.00 91.88 94 THR A C 1
ATOM 769 O O . THR A 1 94 ? 20.300 10.717 -24.892 1.00 91.88 94 THR A O 1
ATOM 772 N N . LEU A 1 95 ? 19.211 9.839 -23.142 1.00 91.12 95 LEU A N 1
ATOM 773 C CA . LEU A 1 95 ? 17.884 9.923 -23.772 1.00 91.12 95 LEU A CA 1
ATOM 774 C C . LEU A 1 95 ? 17.547 11.345 -24.253 1.00 91.12 95 LEU A C 1
ATOM 776 O O . LEU A 1 95 ? 17.045 11.521 -25.361 1.00 91.12 95 LEU A O 1
ATOM 780 N N . GLU A 1 96 ? 17.858 12.368 -23.452 1.00 90.25 96 GLU A N 1
ATOM 781 C CA . GLU A 1 96 ? 17.660 13.769 -23.850 1.00 90.25 96 GLU A CA 1
ATOM 782 C C . GLU A 1 96 ? 18.604 14.167 -24.994 1.00 90.25 96 GLU A C 1
ATOM 784 O O . GLU A 1 96 ? 18.196 14.836 -25.945 1.00 90.25 96 GLU A O 1
ATOM 789 N N . GLY A 1 97 ? 19.857 13.700 -24.957 1.00 89.12 97 GLY A N 1
ATOM 790 C CA . GLY A 1 97 ? 20.821 13.885 -26.041 1.00 89.12 97 GLY A CA 1
ATOM 791 C C . GLY A 1 97 ? 20.393 13.217 -27.351 1.00 89.12 97 GLY A C 1
ATOM 792 O O . GLY A 1 97 ? 20.632 13.775 -28.427 1.00 89.12 97 GLY A O 1
ATOM 793 N N . PHE A 1 98 ? 19.734 12.060 -27.274 1.00 91.19 98 PHE A N 1
ATOM 794 C CA . PHE A 1 98 ? 19.145 11.356 -28.409 1.00 91.19 98 PHE A CA 1
ATOM 795 C C . PHE A 1 98 ? 17.929 12.105 -28.955 1.00 91.19 98 PHE A C 1
ATOM 797 O O . PHE A 1 98 ? 17.877 12.367 -30.151 1.00 91.19 98 PHE A O 1
ATOM 804 N N . CYS A 1 99 ? 16.996 12.519 -28.094 1.00 90.19 99 CYS A N 1
ATOM 805 C CA . CYS A 1 99 ? 15.721 13.136 -28.476 1.00 90.19 99 CYS A CA 1
ATOM 806 C C . CYS A 1 99 ? 15.847 14.563 -29.036 1.00 90.19 99 CYS A C 1
ATOM 808 O O . CYS A 1 99 ? 15.075 14.955 -29.915 1.00 90.19 99 CYS A O 1
ATOM 810 N N . ARG A 1 100 ? 16.812 15.351 -28.544 1.00 88.50 100 ARG A N 1
ATOM 811 C CA . ARG A 1 100 ? 16.932 16.794 -28.824 1.00 88.50 100 ARG A CA 1
ATOM 812 C C . ARG A 1 100 ? 16.937 17.176 -30.317 1.00 88.50 100 ARG A C 1
ATOM 814 O O . ARG A 1 100 ? 16.206 18.096 -30.676 1.00 88.50 100 ARG A O 1
ATOM 821 N N . PRO A 1 101 ? 17.709 16.531 -31.212 1.00 85.81 101 PRO A N 1
ATOM 822 C CA . PRO A 1 101 ? 17.722 16.892 -32.634 1.00 85.81 101 PRO A CA 1
ATOM 823 C C . PRO A 1 101 ? 16.418 16.548 -33.352 1.00 85.81 101 PRO A C 1
ATOM 825 O O . PRO A 1 101 ? 16.049 17.234 -34.300 1.00 85.81 101 PRO A O 1
ATOM 828 N N . PHE A 1 102 ? 15.714 15.514 -32.887 1.00 86.88 102 PHE A N 1
ATOM 829 C CA . PHE A 1 102 ? 14.437 15.083 -33.452 1.00 86.88 102 PHE A CA 1
ATOM 830 C C . PHE A 1 102 ? 13.245 15.872 -32.885 1.00 86.88 102 PHE A C 1
ATOM 832 O O . PHE A 1 102 ? 12.109 15.590 -33.250 1.00 86.88 102 PHE A O 1
ATOM 839 N N . ARG A 1 103 ? 13.485 16.864 -32.008 1.00 84.62 103 ARG A N 1
ATOM 840 C CA . ARG A 1 103 ? 12.449 17.698 -31.363 1.00 84.62 103 ARG A CA 1
ATOM 841 C C . ARG A 1 103 ? 11.368 16.864 -30.660 1.00 84.62 103 ARG A C 1
ATOM 843 O O . ARG A 1 103 ? 10.176 17.156 -30.741 1.00 84.62 103 ARG A O 1
ATOM 850 N N . VAL A 1 104 ? 11.791 15.787 -29.999 1.00 83.06 104 VAL A N 1
ATOM 851 C CA . VAL A 1 104 ? 10.882 14.865 -29.312 1.00 83.06 104 VAL A CA 1
ATOM 852 C C . VAL A 1 104 ? 10.568 15.384 -27.914 1.00 83.06 104 VAL A C 1
ATOM 854 O O . VAL A 1 104 ? 11.314 15.134 -26.969 1.00 83.06 104 VAL A O 1
ATOM 857 N N . ASP A 1 105 ? 9.415 16.036 -27.783 1.00 78.12 105 ASP A N 1
ATOM 858 C CA . ASP A 1 105 ? 8.921 16.539 -26.493 1.00 78.12 105 ASP A CA 1
ATOM 859 C C . ASP A 1 105 ? 7.826 15.648 -25.876 1.00 78.12 105 ASP A C 1
ATOM 861 O O . ASP A 1 105 ? 7.498 15.774 -24.698 1.00 78.12 105 ASP A O 1
ATOM 865 N N . ASN A 1 106 ? 7.268 14.701 -26.640 1.00 84.25 106 ASN A N 1
ATOM 866 C CA . ASN A 1 106 ? 6.232 13.791 -26.147 1.00 84.25 106 ASN A CA 1
ATOM 867 C C . ASN A 1 106 ? 6.836 12.596 -25.392 1.00 84.25 106 ASN A C 1
ATOM 869 O O . ASN A 1 106 ? 7.573 11.791 -25.970 1.00 84.25 106 ASN A O 1
ATOM 873 N N . GLN A 1 107 ? 6.416 12.418 -24.137 1.00 86.56 107 GLN A N 1
ATOM 874 C CA . GLN A 1 107 ? 6.809 11.301 -23.278 1.00 86.56 107 GLN A CA 1
ATOM 875 C C . GLN A 1 107 ? 6.583 9.926 -23.924 1.00 86.56 107 GLN A C 1
ATOM 877 O O . GLN A 1 107 ? 7.412 9.038 -23.779 1.00 86.56 107 GLN A O 1
ATOM 882 N N . ARG A 1 108 ? 5.521 9.748 -24.720 1.00 89.06 108 ARG A N 1
ATOM 883 C CA . ARG A 1 108 ? 5.231 8.470 -25.393 1.00 89.06 108 ARG A CA 1
ATOM 884 C C . ARG A 1 108 ? 6.343 8.040 -26.356 1.00 89.06 108 ARG A C 1
ATOM 886 O O . ARG A 1 108 ? 6.629 6.851 -26.469 1.00 89.06 108 ARG A O 1
ATOM 893 N N . LEU A 1 109 ? 6.949 8.991 -27.069 1.00 89.44 109 LEU A N 1
ATOM 894 C CA . LEU A 1 109 ? 8.052 8.707 -27.992 1.00 89.44 109 LEU A CA 1
ATOM 895 C C . LEU A 1 109 ? 9.356 8.454 -27.230 1.00 89.44 109 LEU A C 1
ATOM 897 O O . LEU A 1 109 ? 10.108 7.560 -27.614 1.00 89.44 109 LEU A O 1
ATOM 901 N N . LYS A 1 110 ? 9.579 9.172 -26.122 1.00 91.88 110 LYS A N 1
ATOM 902 C CA . LYS A 1 110 ? 10.700 8.922 -25.204 1.00 91.88 110 LYS A CA 1
ATOM 903 C C . LYS A 1 110 ? 10.628 7.512 -24.608 1.00 91.88 110 LYS A C 1
ATOM 905 O O . LYS A 1 110 ? 11.595 6.761 -24.693 1.00 91.88 110 LYS A O 1
ATOM 910 N N . ASP A 1 111 ? 9.461 7.109 -24.113 1.00 92.94 111 ASP A N 1
ATOM 911 C CA . ASP A 1 111 ? 9.231 5.772 -23.558 1.00 92.94 111 ASP A CA 1
ATOM 912 C C . ASP A 1 111 ? 9.425 4.676 -24.613 1.00 92.94 111 ASP A C 1
ATOM 914 O O . ASP A 1 111 ? 9.977 3.613 -24.324 1.00 92.94 111 ASP A O 1
ATOM 918 N N . ARG A 1 112 ? 8.995 4.927 -25.857 1.00 94.44 112 ARG A N 1
ATOM 919 C CA . ARG A 1 112 ? 9.210 4.003 -26.977 1.00 94.44 112 ARG A CA 1
ATOM 920 C C . ARG A 1 112 ? 10.697 3.846 -27.304 1.00 94.44 112 ARG A C 1
ATOM 922 O O . ARG A 1 112 ? 11.134 2.715 -27.497 1.00 94.44 112 ARG A O 1
ATOM 929 N N . ALA A 1 113 ? 11.466 4.938 -27.303 1.00 94.19 113 ALA A N 1
ATOM 930 C CA . ALA A 1 113 ? 12.919 4.901 -27.488 1.00 94.19 113 ALA A CA 1
ATOM 931 C C . ALA A 1 113 ? 13.593 4.027 -26.421 1.00 94.19 113 ALA A C 1
ATOM 933 O O . ALA A 1 113 ? 14.363 3.127 -26.753 1.00 94.19 113 ALA A O 1
ATOM 934 N N . VAL A 1 114 ? 13.243 4.247 -25.149 1.00 96.06 114 VAL A N 1
ATOM 935 C CA . VAL A 1 114 ? 13.766 3.475 -24.012 1.00 96.06 114 VAL A CA 1
ATOM 936 C C . VAL A 1 114 ? 13.423 1.995 -24.148 1.00 96.06 114 VAL A C 1
ATOM 938 O O . VAL A 1 114 ? 14.306 1.157 -24.020 1.00 96.06 114 VAL A O 1
ATOM 941 N N . ARG A 1 115 ? 12.166 1.650 -24.452 1.00 95.62 115 ARG A N 1
ATOM 942 C CA . ARG A 1 115 ? 11.737 0.248 -24.605 1.00 95.62 115 ARG A CA 1
ATOM 943 C C . ARG A 1 115 ? 12.473 -0.468 -25.735 1.00 95.62 115 ARG A C 1
ATOM 945 O O . ARG A 1 115 ? 12.863 -1.618 -25.561 1.00 95.62 115 ARG A O 1
ATOM 952 N N . LEU A 1 116 ? 12.665 0.200 -26.872 1.00 95.75 116 LEU A N 1
ATOM 953 C CA . LEU A 1 116 ? 13.396 -0.360 -28.008 1.00 95.75 116 LEU A CA 1
ATOM 954 C C . LEU A 1 116 ? 14.876 -0.576 -27.669 1.00 95.75 116 LEU A C 1
ATOM 956 O O . LEU A 1 116 ? 15.394 -1.668 -27.889 1.00 95.75 116 LEU A O 1
ATOM 960 N N . ALA A 1 117 ? 15.548 0.420 -27.089 1.00 94.31 117 ALA A N 1
ATOM 961 C CA . ALA A 1 117 ? 16.944 0.277 -26.673 1.00 94.31 117 ALA A CA 1
ATOM 962 C C . ALA A 1 117 ? 17.109 -0.791 -25.578 1.00 94.31 117 ALA A C 1
ATOM 964 O O . ALA A 1 117 ? 18.040 -1.591 -25.622 1.00 94.31 117 ALA A O 1
ATOM 965 N N . PHE A 1 118 ? 16.161 -0.873 -24.643 1.00 94.38 118 PHE A N 1
ATOM 966 C CA . PHE A 1 118 ? 16.165 -1.889 -23.595 1.00 94.38 118 PHE A CA 1
ATOM 967 C C . PHE A 1 118 ? 15.992 -3.304 -24.155 1.00 94.38 118 PHE A C 1
ATOM 969 O O . PHE A 1 118 ? 16.760 -4.185 -23.789 1.00 94.38 118 PHE A O 1
ATOM 976 N N . LEU A 1 119 ? 15.050 -3.527 -25.083 1.00 94.50 119 LEU A N 1
ATOM 977 C CA . LEU A 1 119 ? 14.909 -4.820 -25.770 1.00 94.50 119 LEU A CA 1
ATOM 978 C C . LEU A 1 119 ? 16.204 -5.219 -26.483 1.00 94.50 119 LEU A C 1
ATOM 980 O O . LEU A 1 119 ? 16.576 -6.387 -26.481 1.00 94.50 119 LEU A O 1
ATOM 984 N N . ARG A 1 120 ? 16.897 -4.248 -27.082 1.00 90.50 120 ARG A N 1
ATOM 985 C CA . ARG A 1 120 ? 18.149 -4.492 -27.796 1.00 90.50 120 ARG A CA 1
ATOM 986 C C . ARG A 1 120 ? 19.286 -4.940 -26.869 1.00 90.50 120 ARG A C 1
ATOM 988 O O . ARG A 1 120 ? 20.023 -5.843 -27.256 1.00 90.50 120 ARG A O 1
ATOM 995 N N . ASN A 1 121 ? 19.420 -4.324 -25.695 1.00 89.25 121 ASN A N 1
ATOM 996 C CA . ASN A 1 121 ? 20.542 -4.564 -24.776 1.00 89.25 121 ASN A CA 1
ATOM 997 C C . ASN A 1 121 ? 20.267 -5.639 -23.722 1.00 89.25 121 ASN A C 1
ATOM 999 O O . ASN A 1 121 ? 21.196 -6.298 -23.265 1.00 89.25 121 ASN A O 1
ATOM 1003 N N . HIS A 1 122 ? 19.004 -5.814 -23.334 1.00 90.94 122 HIS A N 1
ATOM 1004 C CA . HIS A 1 122 ? 18.580 -6.689 -22.241 1.00 90.94 122 HIS A CA 1
ATOM 1005 C C . HIS A 1 122 ? 17.345 -7.519 -22.634 1.00 90.94 122 HIS A C 1
ATOM 1007 O O . HIS A 1 122 ? 16.314 -7.476 -21.949 1.00 90.94 122 HIS A O 1
ATOM 1013 N N . PRO A 1 123 ? 17.397 -8.273 -23.748 1.00 90.12 123 PRO A N 1
ATOM 1014 C CA . PRO A 1 123 ? 16.229 -8.967 -24.282 1.00 90.12 123 PRO A CA 1
ATOM 1015 C C . PRO A 1 123 ? 15.643 -9.998 -23.315 1.00 90.12 123 PRO A C 1
ATOM 1017 O O . PRO A 1 123 ? 14.417 -10.097 -23.230 1.00 90.12 123 PRO A O 1
ATOM 1020 N N . GLY A 1 124 ? 16.473 -10.693 -22.526 1.00 88.50 124 GLY A N 1
ATOM 1021 C CA . GLY A 1 124 ? 16.011 -11.649 -21.515 1.00 88.50 124 GLY A CA 1
ATOM 1022 C C . GLY A 1 124 ? 15.114 -11.041 -20.426 1.00 88.50 124 GLY A C 1
ATOM 1023 O O . GLY A 1 124 ? 14.387 -11.767 -19.747 1.00 88.50 124 GLY A O 1
ATOM 1024 N N . TYR A 1 125 ? 15.115 -9.713 -20.285 1.00 88.50 125 TYR A N 1
ATOM 1025 C CA . TYR A 1 125 ? 14.356 -8.969 -19.279 1.00 88.50 125 TYR A CA 1
ATOM 1026 C C . TYR A 1 125 ? 13.149 -8.215 -19.857 1.00 88.50 125 TYR A C 1
ATOM 1028 O O . TYR A 1 125 ? 12.285 -7.772 -19.101 1.00 88.50 125 TYR A O 1
ATOM 1036 N N . PHE A 1 126 ? 13.050 -8.066 -21.181 1.00 88.94 126 PHE A N 1
ATOM 1037 C CA . PHE A 1 126 ? 12.083 -7.167 -21.826 1.00 88.94 126 PHE A CA 1
ATOM 1038 C C . PHE A 1 126 ? 10.614 -7.525 -21.571 1.00 88.94 126 PHE A C 1
ATOM 1040 O O . PHE A 1 126 ? 9.780 -6.636 -21.401 1.00 88.94 126 PHE A O 1
ATOM 1047 N N . THR A 1 127 ? 10.280 -8.816 -21.546 1.00 85.31 127 THR A N 1
ATOM 1048 C CA . THR A 1 127 ? 8.900 -9.284 -21.341 1.00 85.31 127 THR A CA 1
ATOM 1049 C C . THR A 1 127 ? 8.489 -9.314 -19.870 1.00 85.31 127 THR A C 1
ATOM 1051 O O . THR A 1 127 ? 7.379 -9.738 -19.561 1.00 85.31 127 THR A O 1
ATOM 1054 N N . ASN A 1 128 ? 9.369 -8.916 -18.948 1.00 81.31 128 ASN A N 1
ATOM 1055 C CA . ASN A 1 128 ? 9.073 -8.939 -17.525 1.00 81.31 128 ASN A CA 1
ATOM 1056 C C . ASN A 1 128 ? 8.295 -7.683 -17.108 1.00 81.31 128 ASN A C 1
ATOM 1058 O O . ASN A 1 128 ? 8.846 -6.585 -17.049 1.00 81.31 128 ASN A O 1
ATOM 1062 N N . GLU A 1 129 ? 7.016 -7.859 -16.775 1.00 78.25 129 GLU A N 1
ATOM 1063 C CA . GLU A 1 129 ? 6.110 -6.766 -16.396 1.00 78.25 129 GLU A CA 1
ATOM 1064 C C . GLU A 1 129 ? 6.530 -6.026 -15.114 1.00 78.25 129 GLU A C 1
ATOM 1066 O O . GLU A 1 129 ? 6.103 -4.892 -14.900 1.00 78.25 129 GLU A O 1
ATOM 1071 N N . ALA A 1 130 ? 7.392 -6.623 -14.280 1.00 73.88 130 ALA A N 1
ATOM 1072 C CA . ALA A 1 130 ? 7.913 -5.979 -13.075 1.00 73.88 130 ALA A CA 1
ATOM 1073 C C . ALA A 1 130 ? 8.919 -4.854 -13.377 1.00 73.88 130 ALA A C 1
ATOM 1075 O O . ALA A 1 130 ? 9.186 -4.025 -12.506 1.00 73.88 130 ALA A O 1
ATOM 1076 N N . ILE A 1 131 ? 9.485 -4.818 -14.588 1.00 83.81 131 ILE A N 1
ATOM 1077 C CA . ILE A 1 131 ? 10.471 -3.815 -14.991 1.00 83.81 131 ILE A CA 1
ATOM 1078 C C . ILE A 1 131 ? 9.743 -2.666 -15.694 1.00 83.81 131 ILE A C 1
ATOM 1080 O O . ILE A 1 131 ? 9.212 -2.790 -16.797 1.00 83.81 131 ILE A O 1
ATOM 1084 N N . THR A 1 132 ? 9.720 -1.513 -15.037 1.00 89.00 132 THR A N 1
ATOM 1085 C CA . THR A 1 132 ? 9.074 -0.288 -15.522 1.00 89.00 132 THR A CA 1
ATOM 1086 C C . THR A 1 132 ? 9.974 0.491 -16.488 1.00 89.00 132 THR A C 1
ATOM 1088 O O . THR A 1 132 ? 11.194 0.345 -16.477 1.00 89.00 132 THR A O 1
ATOM 1091 N N . VAL A 1 133 ? 9.398 1.383 -17.303 1.00 88.81 133 VAL A N 1
ATOM 1092 C CA . VAL A 1 133 ? 10.168 2.221 -18.251 1.00 88.81 133 VAL A CA 1
ATOM 1093 C C . VAL A 1 133 ? 11.265 3.058 -17.566 1.00 88.81 133 VAL A C 1
ATOM 1095 O O . VAL A 1 133 ? 12.375 3.096 -18.095 1.00 88.81 133 VAL A O 1
ATOM 1098 N N . PRO A 1 134 ? 11.045 3.679 -16.388 1.00 90.00 134 PRO A N 1
ATOM 1099 C CA . PRO A 1 134 ? 12.125 4.354 -15.666 1.00 90.00 134 PRO A CA 1
ATOM 1100 C C . PRO A 1 134 ? 13.287 3.423 -15.295 1.00 90.00 134 PRO A C 1
ATOM 1102 O O . PRO A 1 134 ? 14.441 3.808 -15.445 1.00 90.00 134 PRO A O 1
ATOM 1105 N N . GLN A 1 135 ? 13.001 2.186 -14.876 1.00 89.19 135 GLN A N 1
ATOM 1106 C CA . GLN A 1 135 ? 14.034 1.192 -14.554 1.00 89.19 135 GLN A CA 1
ATOM 1107 C C . GLN A 1 135 ? 14.771 0.711 -15.808 1.00 89.19 135 GLN A C 1
ATOM 1109 O O . GLN A 1 135 ? 15.990 0.570 -15.778 1.00 89.19 135 GLN A O 1
ATOM 1114 N N . MET A 1 136 ? 14.062 0.529 -16.928 1.00 93.44 136 MET A N 1
ATOM 1115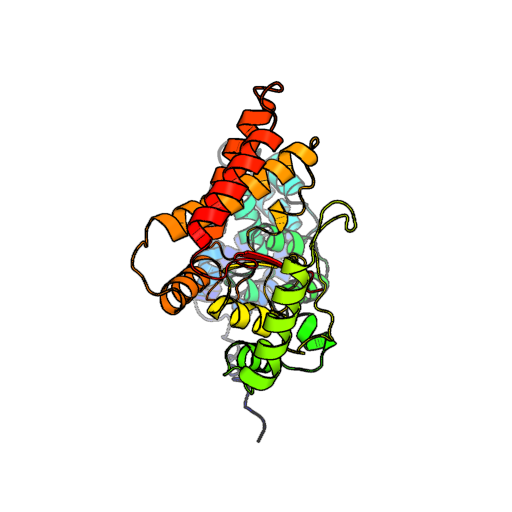 C CA . MET A 1 136 ? 14.688 0.269 -18.230 1.00 93.44 136 MET A CA 1
ATOM 1116 C C . MET A 1 136 ? 15.655 1.397 -18.604 1.00 93.44 136 MET A C 1
ATOM 1118 O O . MET A 1 136 ? 16.775 1.138 -19.032 1.00 93.44 136 MET A O 1
ATOM 1122 N N . SER A 1 137 ? 15.245 2.654 -18.403 1.00 90.81 137 SER A N 1
ATOM 1123 C CA . SER A 1 137 ? 16.100 3.810 -18.672 1.00 90.81 137 SER A CA 1
ATOM 1124 C C . SER A 1 137 ? 17.314 3.881 -17.750 1.00 90.81 137 SER A C 1
ATOM 1126 O O . SER A 1 137 ? 18.333 4.411 -18.180 1.00 90.81 137 SER A O 1
ATOM 1128 N N . GLU A 1 138 ? 17.211 3.419 -16.505 1.00 88.75 138 GLU A N 1
ATOM 1129 C CA . GLU A 1 138 ? 18.341 3.392 -15.574 1.00 88.75 138 GLU A CA 1
ATOM 1130 C C . GLU A 1 138 ? 19.332 2.287 -15.944 1.00 88.75 138 GLU A C 1
ATOM 1132 O O . GLU A 1 138 ? 20.528 2.548 -16.017 1.00 88.75 138 GLU A O 1
ATOM 1137 N N . ALA A 1 139 ? 18.834 1.100 -16.303 1.00 90.12 139 ALA A N 1
ATOM 1138 C CA . ALA A 1 139 ? 19.664 -0.000 -16.789 1.00 90.12 139 ALA A CA 1
ATOM 1139 C C . ALA A 1 139 ? 20.489 0.396 -18.025 1.00 90.12 139 ALA A C 1
ATOM 1141 O O . ALA A 1 139 ? 21.660 0.046 -18.113 1.00 90.12 139 ALA A O 1
ATOM 1142 N N . LEU A 1 140 ? 19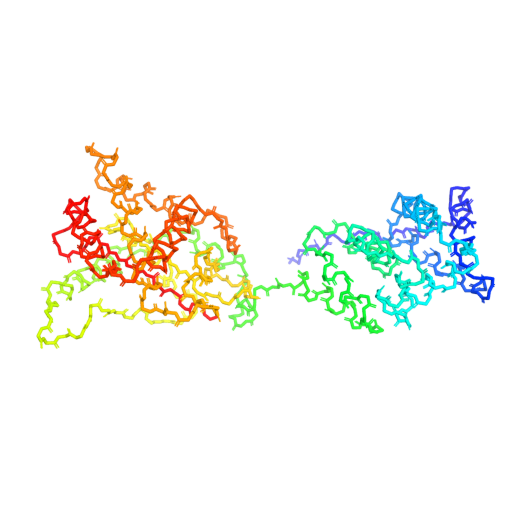.914 1.192 -18.936 1.00 90.19 140 LEU A N 1
ATOM 1143 C CA . LEU A 1 140 ? 20.614 1.704 -20.123 1.00 90.19 140 LEU A CA 1
ATOM 1144 C C . LEU A 1 140 ? 21.745 2.701 -19.811 1.00 90.19 140 LEU A C 1
ATOM 1146 O O . LEU A 1 140 ? 22.554 2.982 -20.691 1.00 90.19 140 LEU A O 1
ATOM 1150 N N . LYS A 1 141 ? 21.808 3.265 -18.598 1.00 87.94 141 LYS A N 1
ATOM 1151 C CA . LYS A 1 141 ? 22.919 4.137 -18.171 1.00 87.94 141 LYS A CA 1
ATOM 1152 C C . LYS A 1 141 ? 24.076 3.351 -17.562 1.00 87.94 141 LYS A C 1
ATOM 1154 O O . LYS A 1 141 ? 25.184 3.880 -17.474 1.00 87.94 141 LYS A O 1
ATOM 1159 N N . CYS A 1 142 ? 23.809 2.137 -17.087 1.00 84.00 142 CYS A N 1
ATOM 1160 C CA . CYS A 1 142 ? 24.805 1.281 -16.467 1.00 84.00 142 CYS A CA 1
ATOM 1161 C C . CYS A 1 142 ? 25.808 0.792 -17.517 1.00 84.00 142 CYS A C 1
ATOM 1163 O O . CYS A 1 142 ? 25.437 0.491 -18.651 1.00 84.00 142 CYS A O 1
ATOM 1165 N N . ARG A 1 143 ? 27.082 0.694 -17.132 1.00 77.38 143 ARG A N 1
ATOM 1166 C CA . ARG A 1 143 ? 28.145 0.184 -18.008 1.00 77.38 143 ARG A CA 1
ATOM 1167 C C . ARG A 1 143 ? 28.512 -1.245 -17.627 1.00 77.38 143 ARG A C 1
ATOM 1169 O O . ARG A 1 143 ? 28.344 -1.659 -16.481 1.00 77.38 143 ARG A O 1
ATOM 1176 N N . ASP A 1 144 ? 29.024 -1.995 -18.597 1.00 74.12 144 ASP A N 1
ATOM 1177 C CA . ASP A 1 144 ? 29.508 -3.363 -18.405 1.00 74.12 144 ASP A CA 1
ATOM 1178 C C . ASP A 1 144 ? 28.476 -4.264 -17.685 1.00 74.12 144 ASP A C 1
ATOM 1180 O O . ASP A 1 144 ? 27.283 -4.259 -17.992 1.00 74.12 144 ASP A O 1
ATOM 1184 N N . ASN A 1 145 ? 28.922 -5.048 -16.700 1.00 76.44 145 ASN A N 1
ATOM 1185 C CA . ASN A 1 145 ? 28.081 -5.990 -15.960 1.00 76.44 145 ASN A CA 1
ATOM 1186 C C . ASN A 1 145 ? 27.164 -5.319 -14.915 1.00 76.44 145 ASN A C 1
ATOM 1188 O O . ASN A 1 145 ? 26.396 -6.017 -14.247 1.00 76.44 145 ASN A O 1
ATOM 1192 N N . GLU A 1 146 ? 27.223 -3.994 -14.736 1.00 81.44 146 GLU A N 1
ATOM 1193 C CA . GLU A 1 146 ? 26.398 -3.288 -13.745 1.00 81.44 146 GLU A CA 1
ATOM 1194 C C . GLU A 1 146 ? 24.912 -3.346 -14.097 1.00 81.44 146 GLU A C 1
ATOM 1196 O O . GLU A 1 146 ? 24.085 -3.516 -13.202 1.00 81.44 146 GLU A O 1
ATOM 1201 N N . ALA A 1 147 ? 24.569 -3.276 -15.388 1.00 84.88 147 ALA A N 1
ATOM 1202 C CA . ALA A 1 147 ? 23.184 -3.365 -15.846 1.00 84.88 147 ALA A CA 1
ATOM 1203 C C . ALA A 1 147 ? 22.569 -4.722 -15.476 1.00 84.88 147 ALA A C 1
ATOM 1205 O O . ALA A 1 147 ? 21.459 -4.794 -14.954 1.00 84.88 147 ALA A O 1
ATOM 1206 N N . GLU A 1 148 ? 23.328 -5.800 -15.669 1.00 83.25 148 GLU A N 1
ATOM 1207 C CA . GLU A 1 148 ? 22.914 -7.159 -15.329 1.00 83.25 148 GLU A CA 1
ATOM 1208 C C . GLU A 1 148 ? 22.742 -7.335 -13.814 1.00 83.25 148 GLU A C 1
ATOM 1210 O O . GLU A 1 148 ? 21.773 -7.945 -13.366 1.00 83.25 148 GLU A O 1
ATOM 1215 N N . LEU A 1 149 ? 23.650 -6.778 -13.005 1.00 80.25 149 LEU A N 1
ATOM 1216 C CA . LEU A 1 149 ? 23.533 -6.782 -11.543 1.00 80.25 149 LEU A CA 1
ATOM 1217 C C . LEU A 1 149 ? 22.337 -5.955 -11.064 1.00 80.25 149 LEU A C 1
ATOM 1219 O O . LEU A 1 149 ? 21.614 -6.396 -10.172 1.00 80.25 149 LEU A O 1
ATOM 1223 N N . TYR A 1 150 ? 22.098 -4.794 -11.671 1.00 82.50 150 TYR A N 1
ATOM 1224 C CA . TYR A 1 150 ? 20.955 -3.938 -11.382 1.00 82.50 150 TYR A CA 1
ATOM 1225 C C . TYR A 1 150 ? 19.640 -4.643 -11.725 1.00 82.50 150 TYR A C 1
ATOM 1227 O O . TYR A 1 150 ? 18.782 -4.784 -10.855 1.00 82.50 150 TYR A O 1
ATOM 1235 N N . LEU A 1 151 ? 19.500 -5.180 -12.937 1.00 85.62 151 LEU A N 1
ATOM 1236 C CA . LEU A 1 151 ? 18.303 -5.901 -13.376 1.00 85.62 151 LEU A CA 1
ATOM 1237 C C . LEU A 1 151 ? 18.071 -7.166 -12.547 1.00 85.62 151 LEU A C 1
ATOM 1239 O O . LEU A 1 151 ? 16.953 -7.414 -12.089 1.00 85.62 151 LEU A O 1
ATOM 1243 N N . LYS A 1 152 ? 19.134 -7.915 -12.242 1.00 81.69 152 LYS A N 1
ATOM 1244 C CA . LYS A 1 152 ? 19.062 -9.013 -11.276 1.00 81.69 152 LYS A CA 1
ATOM 1245 C C . LYS A 1 152 ? 18.678 -8.528 -9.896 1.00 81.69 152 LYS A C 1
ATOM 1247 O O . LYS A 1 152 ? 17.946 -9.243 -9.248 1.00 81.69 152 LYS A O 1
ATOM 1252 N N . SER A 1 153 ? 19.099 -7.359 -9.426 1.00 70.81 153 SER A N 1
ATOM 1253 C CA . SER A 1 153 ? 18.661 -6.837 -8.122 1.00 70.81 153 SER A CA 1
ATOM 1254 C C . SER A 1 153 ? 17.185 -6.432 -8.108 1.00 70.81 153 SER A C 1
ATOM 1256 O O . SER A 1 153 ? 16.546 -6.500 -7.062 1.00 70.81 153 SER A O 1
ATOM 1258 N N . LEU A 1 154 ? 16.622 -6.049 -9.261 1.00 73.75 154 LEU A N 1
ATOM 1259 C CA . LEU A 1 154 ? 15.192 -5.775 -9.400 1.00 73.75 154 LEU A CA 1
ATOM 1260 C C . LEU A 1 154 ? 14.357 -7.061 -9.362 1.00 73.75 154 LEU A C 1
ATOM 1262 O O . LEU A 1 154 ? 13.245 -7.041 -8.837 1.00 73.75 154 LEU A O 1
ATOM 1266 N N . LEU A 1 155 ? 14.884 -8.160 -9.914 1.00 69.94 155 LEU A N 1
ATOM 1267 C CA . LEU A 1 155 ? 14.175 -9.440 -10.044 1.00 69.94 155 LEU A CA 1
ATOM 1268 C C . LEU A 1 155 ? 14.473 -10.430 -8.918 1.00 69.94 155 LEU A C 1
ATOM 1270 O O . LEU A 1 155 ? 13.571 -11.066 -8.385 1.00 69.94 155 LEU A O 1
ATOM 1274 N N . ASN A 1 156 ? 15.731 -10.498 -8.504 1.00 55.06 156 ASN A N 1
ATOM 1275 C CA . ASN A 1 156 ? 16.188 -11.041 -7.234 1.00 55.06 156 ASN A CA 1
ATOM 1276 C C . ASN A 1 156 ? 16.017 -9.963 -6.167 1.00 55.06 156 ASN A C 1
ATOM 1278 O O . ASN A 1 156 ? 16.970 -9.610 -5.477 1.00 55.06 156 ASN A O 1
ATOM 1282 N N . LYS A 1 157 ? 14.796 -9.467 -6.007 1.00 47.88 157 LYS A N 1
ATOM 1283 C CA . LYS A 1 157 ? 14.341 -8.985 -4.712 1.00 47.88 157 LYS A CA 1
ATOM 1284 C C . LYS A 1 157 ? 13.863 -10.207 -3.913 1.00 47.88 157 LYS A C 1
ATOM 1286 O O . LYS A 1 157 ? 12.661 -10.476 -3.899 1.00 47.88 157 LYS A O 1
ATOM 1291 N N . PRO A 1 158 ? 14.735 -11.052 -3.311 1.00 42.38 158 PRO A N 1
ATOM 1292 C CA . PRO A 1 158 ? 14.266 -11.764 -2.147 1.00 42.38 158 PRO A CA 1
ATOM 1293 C C . PRO A 1 158 ? 14.032 -10.686 -1.098 1.00 42.38 158 PRO A C 1
ATOM 1295 O O . PRO A 1 158 ? 14.926 -9.861 -0.890 1.00 42.38 158 PRO A O 1
ATOM 1298 N N . ALA A 1 159 ? 12.864 -10.752 -0.448 1.00 48.53 159 ALA A N 1
ATOM 1299 C CA . ALA A 1 159 ? 12.568 -10.031 0.783 1.00 48.53 159 ALA A CA 1
ATOM 1300 C C . ALA A 1 159 ? 13.883 -9.745 1.518 1.00 48.53 159 ALA A C 1
ATOM 1302 O O . ALA A 1 159 ? 14.521 -10.705 1.956 1.00 48.53 159 ALA A O 1
ATOM 1303 N N . ARG A 1 160 ? 14.350 -8.495 1.628 1.00 46.91 160 ARG A N 1
ATOM 1304 C CA . ARG A 1 160 ? 15.561 -8.151 2.405 1.00 46.91 160 ARG A CA 1
ATOM 1305 C C . ARG A 1 160 ? 15.506 -8.785 3.805 1.00 46.91 160 ARG A C 1
ATOM 1307 O O . ARG A 1 160 ? 16.532 -9.113 4.391 1.00 46.91 160 ARG A O 1
ATOM 1314 N N . GLU A 1 161 ? 14.299 -9.069 4.287 1.00 45.56 161 GLU A N 1
ATOM 1315 C CA . GLU A 1 161 ? 14.002 -9.848 5.486 1.00 45.56 161 GLU A CA 1
ATOM 1316 C C . GLU A 1 161 ? 14.326 -11.350 5.433 1.00 45.56 161 GLU A C 1
ATOM 1318 O O . GLU A 1 161 ? 14.719 -11.912 6.453 1.00 45.56 161 GLU A O 1
ATOM 1323 N N . ALA A 1 162 ? 14.184 -12.031 4.293 1.00 43.69 162 ALA A N 1
ATOM 1324 C CA . ALA A 1 162 ? 14.557 -13.441 4.147 1.00 43.69 162 ALA A CA 1
ATOM 1325 C C . ALA A 1 162 ? 16.079 -13.631 4.210 1.00 43.69 162 ALA A C 1
ATOM 1327 O O . ALA A 1 162 ? 16.562 -14.577 4.832 1.00 43.69 162 ALA A O 1
ATOM 1328 N N . LEU A 1 163 ? 16.837 -12.685 3.644 1.00 43.28 163 LEU A N 1
ATOM 1329 C CA . LEU A 1 163 ? 18.295 -12.639 3.786 1.00 43.28 163 LEU A CA 1
ATOM 1330 C C . LEU A 1 163 ? 18.725 -12.277 5.218 1.00 43.28 163 LEU A C 1
ATOM 1332 O O . LEU A 1 163 ? 19.689 -12.851 5.714 1.00 43.28 163 LEU A O 1
ATOM 1336 N N . ALA A 1 164 ? 18.002 -11.383 5.903 1.00 47.12 164 ALA A N 1
ATOM 1337 C CA . ALA A 1 164 ? 18.314 -10.988 7.281 1.00 47.12 164 ALA A CA 1
ATOM 1338 C C . ALA A 1 164 ? 17.920 -12.037 8.343 1.00 47.12 164 ALA A C 1
ATOM 1340 O O . ALA A 1 164 ? 18.534 -12.088 9.407 1.00 47.12 164 ALA A O 1
ATOM 1341 N N . SER A 1 165 ? 16.907 -12.871 8.080 1.00 51.44 165 SER A N 1
ATOM 1342 C CA . SER A 1 165 ? 16.405 -13.883 9.028 1.00 51.44 165 SER A CA 1
ATOM 1343 C C . SER A 1 165 ? 16.936 -15.298 8.782 1.00 51.44 165 SER A C 1
ATOM 1345 O O . SER A 1 165 ? 16.787 -16.154 9.652 1.00 51.44 165 SER A O 1
ATOM 1347 N N . GLY A 1 166 ? 17.522 -15.574 7.610 1.00 55.03 166 GLY A N 1
ATOM 1348 C CA . GLY A 1 166 ? 17.878 -16.935 7.190 1.00 55.03 166 GLY A CA 1
ATOM 1349 C C . GLY A 1 166 ? 16.662 -17.839 6.933 1.00 55.03 166 GLY A C 1
ATOM 1350 O O . GLY A 1 166 ? 16.820 -19.047 6.758 1.00 55.03 166 GLY A O 1
ATOM 1351 N N . ILE A 1 167 ? 15.449 -17.275 6.918 1.00 59.12 167 ILE A N 1
ATOM 1352 C CA . ILE A 1 167 ? 14.179 -17.987 6.746 1.00 59.12 167 ILE A CA 1
ATOM 1353 C C . ILE A 1 167 ? 13.617 -17.649 5.361 1.00 59.12 167 ILE A C 1
ATOM 1355 O O . ILE A 1 167 ? 13.515 -16.484 4.985 1.00 59.12 167 ILE A O 1
ATOM 1359 N N . SER A 1 168 ? 13.225 -18.669 4.592 1.00 65.00 168 SER A N 1
ATOM 1360 C CA . SER A 1 168 ? 12.628 -18.465 3.266 1.00 65.00 168 SER A CA 1
ATOM 1361 C C . SER A 1 168 ? 11.323 -17.654 3.354 1.00 65.00 168 SER A C 1
ATOM 1363 O O . SER A 1 168 ? 10.507 -17.855 4.257 1.00 65.00 168 SER A O 1
ATOM 1365 N N . VAL A 1 169 ? 11.088 -16.778 2.369 1.00 63.91 169 VAL A N 1
ATOM 1366 C CA . VAL A 1 169 ? 9.841 -15.998 2.230 1.00 63.91 169 VAL A CA 1
ATOM 1367 C C . VAL A 1 169 ? 8.603 -16.896 2.251 1.00 63.91 169 VAL A C 1
ATOM 1369 O O . VAL A 1 169 ? 7.566 -16.514 2.787 1.00 63.91 169 VAL A O 1
ATOM 1372 N N . GLU A 1 170 ? 8.698 -18.109 1.707 1.00 69.19 170 GLU A N 1
ATOM 1373 C CA . GLU A 1 170 ? 7.593 -19.069 1.699 1.00 69.19 170 GLU A CA 1
ATOM 1374 C C . GLU A 1 170 ? 7.236 -19.548 3.108 1.00 69.19 170 GLU A C 1
ATOM 1376 O O . GLU A 1 170 ? 6.060 -19.742 3.405 1.00 69.19 170 GLU A O 1
ATOM 1381 N N . ILE A 1 171 ? 8.226 -19.713 3.993 1.00 73.25 171 ILE A N 1
ATOM 1382 C CA . ILE A 1 171 ? 7.994 -20.078 5.397 1.00 73.25 171 ILE A CA 1
ATOM 1383 C C . ILE A 1 171 ? 7.327 -18.914 6.131 1.00 73.25 171 ILE A C 1
ATOM 1385 O O . ILE A 1 171 ? 6.375 -19.136 6.877 1.00 73.25 171 ILE A O 1
ATOM 1389 N N . ILE A 1 172 ? 7.774 -17.680 5.883 1.00 71.38 172 ILE A N 1
ATOM 1390 C CA . ILE A 1 172 ? 7.165 -16.474 6.462 1.00 71.38 172 ILE A CA 1
ATOM 1391 C C . ILE A 1 172 ? 5.700 -16.357 6.021 1.00 71.38 172 ILE A C 1
ATOM 1393 O O . ILE A 1 172 ? 4.826 -16.172 6.867 1.00 71.38 172 ILE 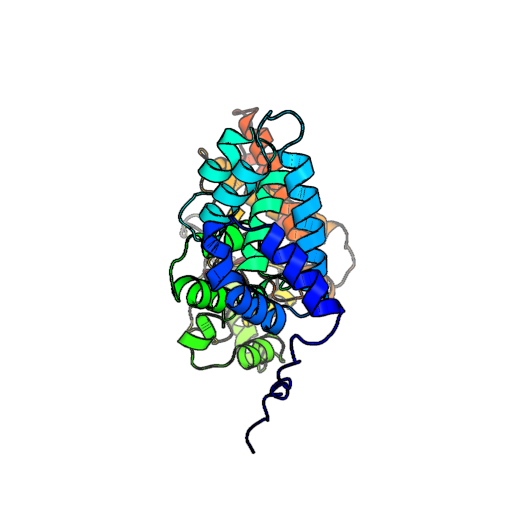A O 1
ATOM 1397 N N . LYS A 1 173 ? 5.414 -16.548 4.726 1.00 71.81 173 LYS A N 1
ATOM 1398 C CA . LYS A 1 173 ? 4.043 -16.561 4.189 1.00 71.81 173 LYS A CA 1
ATOM 1399 C C . LYS A 1 173 ? 3.200 -17.677 4.806 1.00 71.81 173 LYS A C 1
ATOM 1401 O O . LYS A 1 173 ? 2.134 -17.401 5.341 1.00 71.81 173 LYS A O 1
ATOM 1406 N N . LYS A 1 174 ? 3.711 -18.913 4.856 1.00 77.44 174 LYS A N 1
ATOM 1407 C CA . LYS A 1 174 ? 3.022 -20.036 5.520 1.00 77.44 174 LYS A CA 1
ATOM 1408 C C . LYS A 1 174 ? 2.731 -19.757 6.996 1.00 77.44 174 LYS A C 1
ATOM 1410 O O . LYS A 1 174 ? 1.662 -20.118 7.474 1.00 77.44 174 LYS A O 1
ATOM 1415 N N . GLY A 1 175 ? 3.656 -19.125 7.718 1.00 76.69 175 GLY A N 1
ATOM 1416 C CA . GLY A 1 175 ? 3.454 -18.731 9.115 1.00 76.69 175 GLY A CA 1
ATOM 1417 C C . GLY A 1 175 ? 2.431 -17.605 9.278 1.00 76.69 175 GLY A C 1
ATOM 1418 O O . GLY A 1 175 ? 1.678 -17.595 10.251 1.00 76.69 175 GLY A O 1
ATOM 1419 N N . TYR A 1 176 ? 2.375 -16.676 8.324 1.00 74.50 176 TYR A N 1
ATOM 1420 C CA . TYR A 1 176 ? 1.383 -15.605 8.304 1.00 74.50 176 TYR A CA 1
ATOM 1421 C C . TYR A 1 176 ? -0.028 -16.131 8.003 1.00 74.50 176 TYR A C 1
ATOM 1423 O O . TYR A 1 176 ? -0.983 -15.739 8.676 1.00 74.50 176 TYR A O 1
ATOM 1431 N N . ASP A 1 177 ? -0.158 -17.044 7.041 1.00 75.75 177 ASP A N 1
ATOM 1432 C CA . ASP A 1 177 ? -1.446 -17.587 6.596 1.00 75.75 177 ASP A CA 1
ATOM 1433 C C . ASP A 1 177 ? -1.956 -18.726 7.491 1.00 75.75 177 ASP A C 1
ATOM 1435 O O . ASP A 1 177 ? -3.165 -18.936 7.604 1.00 75.75 177 ASP A O 1
ATOM 1439 N N . GLY A 1 178 ? -1.048 -19.437 8.164 1.00 78.06 178 GLY A N 1
ATOM 1440 C CA . GLY A 1 178 ? -1.356 -20.575 9.026 1.00 78.06 178 GLY A CA 1
ATOM 1441 C C . GLY A 1 178 ? -2.187 -20.233 10.266 1.00 78.06 178 GLY A C 1
ATOM 1442 O O . GLY A 1 178 ? -2.349 -19.073 10.662 1.00 78.06 178 GLY A O 1
ATOM 1443 N N . ASP A 1 179 ? -2.725 -21.267 10.912 1.00 83.56 179 ASP A N 1
ATOM 1444 C CA . ASP A 1 179 ? -3.580 -21.116 12.091 1.00 83.56 179 ASP A CA 1
ATOM 1445 C C . ASP A 1 179 ? -2.876 -20.389 13.244 1.00 83.56 179 ASP A C 1
ATOM 1447 O O . ASP A 1 179 ? -1.705 -20.623 13.551 1.00 83.56 179 ASP A O 1
ATOM 1451 N N . PHE A 1 180 ? -3.617 -19.516 13.934 1.00 85.19 180 PHE A N 1
ATOM 1452 C CA . PHE A 1 180 ? -3.096 -18.853 15.126 1.00 85.19 180 PHE A CA 1
ATOM 1453 C C . PHE A 1 180 ? -3.198 -19.780 16.335 1.00 85.19 180 PHE A C 1
ATOM 1455 O O . PHE A 1 180 ? -4.242 -19.891 16.983 1.00 85.19 180 PHE A O 1
ATOM 1462 N N . LEU A 1 181 ? -2.096 -20.464 16.623 1.00 86.50 181 LEU A N 1
ATOM 1463 C CA . LEU A 1 181 ? -2.018 -21.415 17.722 1.00 86.50 181 LEU A CA 1
ATOM 1464 C C . LEU A 1 181 ? -2.077 -20.703 19.080 1.00 86.50 181 LEU A C 1
ATOM 1466 O O . LEU A 1 181 ? -1.510 -19.629 19.265 1.00 86.50 181 LEU A O 1
ATOM 1470 N N . LYS A 1 182 ? -2.725 -21.347 20.061 1.00 86.81 182 LYS A N 1
ATOM 1471 C CA . LYS A 1 182 ? -2.803 -20.883 21.461 1.00 86.81 182 LYS A CA 1
ATOM 1472 C C . LYS A 1 182 ? -3.376 -19.465 21.622 1.00 86.81 182 LYS A C 1
ATOM 1474 O O . LYS A 1 182 ? -2.963 -18.729 22.518 1.00 86.81 182 LYS A O 1
ATOM 1479 N N . SER A 1 183 ? -4.355 -19.108 20.786 1.00 85.31 183 SER A N 1
ATOM 1480 C CA . SER A 1 183 ? -5.073 -17.826 20.844 1.00 85.31 183 SER A CA 1
ATOM 1481 C C . SER A 1 183 ? -5.496 -17.448 22.269 1.00 85.31 183 SER A C 1
ATOM 1483 O O . SER A 1 183 ? -5.147 -16.374 22.753 1.00 85.31 183 SER A O 1
ATOM 1485 N N . ASP A 1 184 ? -6.128 -18.374 22.994 1.00 86.44 184 ASP A N 1
ATOM 1486 C CA . ASP A 1 184 ? -6.613 -18.124 24.357 1.00 86.44 184 ASP A CA 1
ATOM 1487 C C . ASP A 1 184 ? -5.491 -17.873 25.373 1.00 86.44 184 ASP A C 1
ATOM 1489 O O . ASP A 1 184 ? -5.702 -17.195 26.373 1.00 86.44 184 ASP A O 1
ATOM 1493 N N . THR A 1 185 ? -4.289 -18.397 25.137 1.00 90.69 185 THR A N 1
ATOM 1494 C CA . THR A 1 185 ? -3.139 -18.195 26.030 1.00 90.69 185 THR A CA 1
ATOM 1495 C C . THR A 1 185 ? -2.410 -16.885 25.735 1.00 90.69 185 T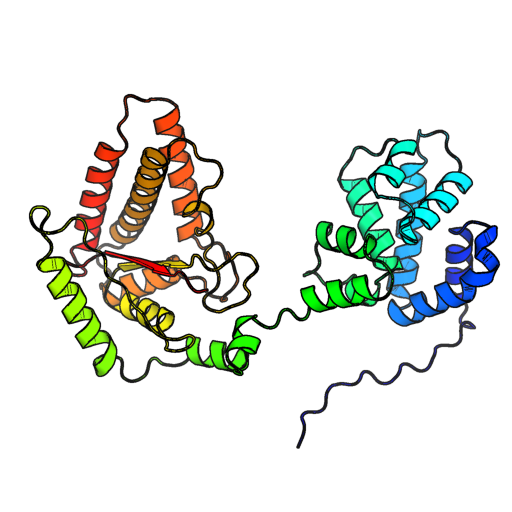HR A C 1
ATOM 1497 O O . THR A 1 185 ? -1.830 -16.299 26.642 1.00 90.69 185 THR A O 1
ATOM 1500 N N . ILE A 1 186 ? -2.421 -16.422 24.481 1.00 89.12 186 ILE A N 1
ATOM 1501 C CA . ILE A 1 186 ? -1.640 -15.258 24.034 1.00 89.12 186 ILE A CA 1
ATOM 1502 C C . ILE A 1 186 ? -2.520 -14.008 23.923 1.00 89.12 186 ILE A C 1
ATOM 1504 O O . ILE A 1 186 ? -2.205 -12.970 24.506 1.00 89.12 186 ILE A O 1
ATOM 1508 N N . LEU A 1 187 ? -3.630 -14.091 23.188 1.00 90.00 187 LEU A N 1
ATOM 1509 C CA . LEU A 1 187 ? -4.470 -12.934 22.876 1.00 90.00 187 LEU A CA 1
ATOM 1510 C C . LEU A 1 187 ? -5.377 -12.545 24.026 1.00 90.00 187 LEU A C 1
ATOM 1512 O O . LEU A 1 187 ? -5.573 -11.353 24.238 1.00 90.00 187 LEU A O 1
ATOM 1516 N N . LYS A 1 188 ? -5.915 -13.507 24.781 1.00 89.31 188 LYS A N 1
ATOM 1517 C CA . LYS A 1 188 ? -6.819 -13.181 25.888 1.00 89.31 188 LYS A CA 1
ATOM 1518 C C . LYS A 1 188 ? -6.124 -12.320 26.957 1.00 89.31 188 LYS A C 1
ATOM 1520 O O . LYS A 1 188 ? -6.650 -11.241 27.232 1.00 89.31 188 LYS A O 1
ATOM 1525 N N . PRO A 1 189 ? -4.928 -12.673 27.480 1.00 92.25 189 PRO A N 1
ATOM 1526 C CA . PRO A 1 189 ? -4.242 -11.815 28.449 1.00 92.25 189 PRO A CA 1
ATOM 1527 C C . PRO A 1 189 ? -3.815 -10.469 27.855 1.00 92.25 189 PRO A C 1
ATOM 1529 O O . PRO A 1 189 ? -3.867 -9.445 28.537 1.00 92.25 189 PRO A O 1
ATOM 1532 N N . LEU A 1 190 ? -3.413 -10.449 26.578 1.00 91.19 190 LEU A N 1
ATOM 1533 C CA . LEU A 1 190 ? -3.075 -9.213 25.872 1.00 91.19 190 LEU A CA 1
ATOM 1534 C C . LEU A 1 190 ? -4.288 -8.277 25.790 1.00 91.19 190 LEU A C 1
ATOM 1536 O O . LEU A 1 190 ? -4.195 -7.113 26.172 1.00 91.19 190 LEU A O 1
ATOM 1540 N N . LEU A 1 191 ? -5.434 -8.789 25.345 1.00 90.88 191 LEU A N 1
ATOM 1541 C CA . LEU A 1 191 ? -6.674 -8.036 25.199 1.00 90.88 191 LEU A CA 1
ATOM 1542 C C . LEU A 1 191 ? -7.202 -7.538 26.550 1.00 90.88 191 LEU A C 1
ATOM 1544 O O . LEU A 1 191 ? -7.621 -6.388 26.655 1.00 90.88 191 LEU A O 1
ATOM 1548 N N . GLU A 1 192 ? -7.151 -8.367 27.594 1.00 91.69 192 GLU A N 1
ATOM 1549 C CA . GLU A 1 192 ? -7.509 -7.970 28.962 1.00 91.69 192 GLU A CA 1
ATOM 1550 C C . GLU A 1 192 ? -6.608 -6.840 29.474 1.00 91.69 192 GLU A C 1
ATOM 1552 O O . GLU A 1 192 ? -7.103 -5.860 30.038 1.00 91.69 192 GLU A O 1
ATOM 1557 N N . LYS A 1 193 ? -5.296 -6.923 29.221 1.00 91.88 193 LYS A N 1
ATOM 1558 C CA . LYS A 1 193 ? -4.346 -5.869 29.589 1.00 91.88 193 LYS A CA 1
ATOM 1559 C C . LYS A 1 193 ? -4.625 -4.565 28.842 1.00 91.88 193 LYS A C 1
ATOM 1561 O O . LYS A 1 193 ? -4.669 -3.520 29.487 1.00 91.88 193 LYS A O 1
ATOM 1566 N N . LEU A 1 194 ? -4.858 -4.623 27.530 1.00 91.75 194 LEU A N 1
ATOM 1567 C CA . LEU A 1 194 ? -5.192 -3.450 26.712 1.00 91.75 194 LEU A CA 1
ATOM 1568 C C . LEU A 1 194 ? -6.482 -2.780 27.192 1.00 91.75 194 LEU A C 1
ATOM 1570 O O . LEU A 1 194 ? -6.500 -1.573 27.406 1.00 91.75 194 LEU A O 1
ATOM 1574 N N . ARG A 1 195 ? -7.536 -3.562 27.448 1.00 91.50 195 ARG A N 1
ATOM 1575 C CA . ARG A 1 195 ? -8.815 -3.059 27.977 1.00 91.50 195 ARG A CA 1
ATOM 1576 C C . ARG A 1 195 ? -8.656 -2.396 29.336 1.00 91.50 195 ARG A C 1
ATOM 1578 O O . ARG A 1 195 ? -9.207 -1.321 29.558 1.00 91.50 195 ARG A O 1
ATOM 1585 N N . LYS A 1 196 ? -7.896 -3.027 30.235 1.00 90.75 196 LYS A N 1
ATOM 1586 C CA . LYS A 1 196 ? -7.608 -2.478 31.561 1.00 90.75 196 LYS A CA 1
ATOM 1587 C C . LYS A 1 196 ? -6.855 -1.153 31.456 1.00 90.75 196 LYS A C 1
ATOM 1589 O O . LYS A 1 196 ? -7.226 -0.205 32.133 1.00 90.75 196 LYS A O 1
ATOM 1594 N N . GLN A 1 197 ? -5.832 -1.079 30.605 1.00 89.06 197 GLN A N 1
ATOM 1595 C CA . GLN A 1 197 ? -5.051 0.144 30.400 1.00 89.06 197 GLN A CA 1
ATOM 1596 C C . GLN A 1 197 ? -5.880 1.257 29.755 1.00 89.06 197 GLN A C 1
ATOM 1598 O O . GLN A 1 197 ? -5.826 2.386 30.224 1.00 89.06 197 GLN A O 1
ATOM 1603 N N . ALA A 1 198 ? -6.693 0.937 28.746 1.00 88.94 198 ALA A N 1
ATOM 1604 C CA . ALA A 1 198 ? -7.594 1.899 28.117 1.00 88.94 198 ALA A CA 1
ATOM 1605 C C . ALA A 1 198 ? -8.618 2.465 29.115 1.00 88.94 198 ALA A C 1
ATOM 1607 O O . ALA A 1 198 ? -8.859 3.664 29.127 1.00 88.94 198 ALA A O 1
ATOM 1608 N N . ALA A 1 199 ? -9.166 1.624 30.001 1.00 88.06 199 ALA A N 1
ATOM 1609 C CA . ALA A 1 199 ? -10.091 2.059 31.049 1.00 88.06 199 ALA A CA 1
ATOM 1610 C C . ALA A 1 199 ? -9.423 2.870 32.178 1.00 88.06 199 ALA A C 1
ATOM 1612 O O . ALA A 1 199 ? -10.113 3.588 32.893 1.00 88.06 199 ALA A O 1
ATOM 1613 N N . MET A 1 200 ? -8.108 2.726 32.366 1.00 87.44 200 MET A N 1
ATOM 1614 C CA . MET A 1 200 ? -7.324 3.483 33.351 1.00 87.44 200 MET A CA 1
ATOM 1615 C C . MET A 1 200 ? -6.805 4.813 32.810 1.00 87.44 200 MET A C 1
ATOM 1617 O O . MET A 1 200 ? -6.255 5.591 33.582 1.00 87.44 200 MET A O 1
ATOM 1621 N N . TRP A 1 201 ? -6.916 5.054 31.502 1.00 89.19 201 TRP A N 1
ATOM 1622 C CA . TRP A 1 201 ? -6.447 6.299 30.921 1.00 89.19 201 TRP A CA 1
ATOM 1623 C C . TRP A 1 201 ? -7.326 7.465 31.377 1.00 89.19 201 TRP A C 1
ATOM 1625 O O . TRP A 1 201 ? -8.553 7.408 31.304 1.00 89.19 201 TRP A O 1
ATOM 1635 N N . ASP A 1 202 ? -6.669 8.539 31.796 1.00 87.81 202 ASP A N 1
ATOM 1636 C CA . ASP A 1 202 ? -7.278 9.819 32.105 1.00 87.81 202 ASP A CA 1
ATOM 1637 C C . ASP A 1 202 ? -6.338 10.951 31.672 1.00 87.81 202 ASP A C 1
ATOM 1639 O O . ASP A 1 202 ? -5.111 10.822 31.721 1.00 87.81 202 ASP A O 1
ATOM 1643 N N . GLU A 1 203 ? -6.924 12.064 31.239 1.00 87.12 203 GLU A N 1
ATOM 1644 C CA . GLU A 1 203 ? -6.189 13.202 30.678 1.00 87.12 203 GLU A CA 1
ATOM 1645 C C . GLU A 1 203 ? -5.340 13.970 31.704 1.00 87.12 203 GLU A C 1
ATOM 1647 O O . GLU A 1 203 ? -4.443 14.715 31.315 1.00 87.12 203 GLU A O 1
ATOM 1652 N N . ASN A 1 204 ? -5.594 13.789 33.006 1.00 91.88 204 ASN A N 1
ATOM 1653 C CA . ASN A 1 204 ? -4.868 14.495 34.063 1.00 91.88 204 ASN A CA 1
ATOM 1654 C C . ASN A 1 204 ? -3.550 13.796 34.414 1.00 91.88 204 ASN A C 1
ATOM 1656 O O . ASN A 1 204 ? -2.583 14.463 34.779 1.00 91.88 204 ASN A O 1
ATOM 1660 N N . ASN A 1 205 ? -3.502 12.467 34.301 1.00 90.00 205 ASN A N 1
ATOM 1661 C CA . ASN A 1 205 ? -2.326 11.666 34.643 1.00 90.00 205 ASN A CA 1
ATOM 1662 C C . ASN A 1 205 ? -1.530 11.197 33.417 1.00 90.00 205 ASN A C 1
ATOM 1664 O O . ASN A 1 205 ? -0.354 10.851 33.556 1.00 90.00 205 ASN A O 1
ATOM 1668 N N . TYR A 1 206 ? -2.132 11.173 32.223 1.00 86.62 206 TYR A N 1
ATOM 1669 C CA . TYR A 1 206 ? -1.508 10.614 31.023 1.00 86.62 206 TYR A CA 1
ATOM 1670 C C . TYR A 1 206 ? -1.697 11.499 29.789 1.00 86.62 206 TYR A C 1
ATOM 1672 O O . TYR A 1 206 ? -2.810 11.868 29.431 1.00 86.62 206 TYR A O 1
ATOM 1680 N N . HIS A 1 207 ? -0.606 11.747 29.056 1.00 83.88 207 HIS A N 1
ATOM 1681 C CA . HIS A 1 207 ? -0.641 12.560 27.834 1.00 83.88 207 HIS A CA 1
ATOM 1682 C C . HIS A 1 207 ? -1.491 11.955 26.709 1.00 83.88 207 HIS A C 1
ATOM 1684 O O . HIS A 1 207 ? -2.174 12.686 25.996 1.00 83.88 207 HIS A O 1
ATOM 1690 N N . SER A 1 208 ? -1.434 10.636 26.512 1.00 81.00 208 SER A N 1
ATOM 1691 C CA . SER A 1 208 ? -2.197 9.953 25.463 1.00 81.00 208 SER A CA 1
ATOM 1692 C C . SER A 1 208 ? -2.245 8.433 25.683 1.00 81.00 208 SER A C 1
ATOM 1694 O O . SER A 1 208 ? -1.329 7.869 26.289 1.00 81.00 208 SER A O 1
ATOM 1696 N N . PRO A 1 209 ? -3.298 7.744 25.203 1.00 84.38 209 PRO A N 1
ATOM 1697 C CA . PRO A 1 209 ? -3.466 6.304 25.380 1.00 84.38 209 PRO A CA 1
ATOM 1698 C C . PRO A 1 209 ? -2.745 5.519 24.271 1.00 84.38 209 PRO A C 1
ATOM 1700 O O . PRO A 1 209 ? -3.376 5.027 23.336 1.00 84.38 209 PRO A O 1
ATOM 1703 N N . TYR A 1 210 ? -1.419 5.394 24.357 1.00 87.94 210 TYR A N 1
ATOM 1704 C CA . TYR A 1 210 ? -0.630 4.555 23.444 1.00 87.94 210 TYR A CA 1
ATOM 1705 C C . TYR A 1 210 ? 0.040 3.381 24.160 1.00 87.94 210 TYR A C 1
ATOM 1707 O O . TYR A 1 210 ? 0.262 3.382 25.370 1.00 87.94 210 TYR A O 1
ATOM 1715 N N . THR A 1 211 ? 0.359 2.350 23.384 1.00 89.06 211 THR A N 1
ATOM 1716 C CA . THR A 1 211 ? 1.070 1.152 23.833 1.00 89.06 211 THR A CA 1
ATOM 1717 C C . THR A 1 211 ? 1.981 0.663 22.716 1.00 89.06 211 THR A C 1
ATOM 1719 O O . THR A 1 211 ? 1.697 0.900 21.542 1.00 89.06 211 THR A O 1
ATOM 1722 N N . SER A 1 212 ? 3.051 -0.044 23.073 1.00 89.31 212 SER A N 1
ATOM 1723 C CA . SER A 1 212 ? 4.024 -0.562 22.110 1.00 89.31 212 SER A CA 1
ATOM 1724 C C . SER A 1 212 ? 4.095 -2.081 22.189 1.00 89.31 212 SER A C 1
ATOM 1726 O O . SER A 1 212 ? 4.396 -2.650 23.240 1.00 89.31 212 SER A O 1
ATOM 1728 N N . LEU A 1 213 ? 3.855 -2.746 21.057 1.00 88.56 213 LEU A N 1
ATOM 1729 C CA . LEU A 1 213 ? 4.066 -4.183 20.903 1.00 88.56 213 LEU A CA 1
ATOM 1730 C C . LEU A 1 213 ? 5.457 -4.427 20.311 1.00 88.56 213 LEU A C 1
ATOM 1732 O O . LEU A 1 213 ? 5.650 -4.365 19.099 1.00 88.56 213 LEU A O 1
ATOM 1736 N N . VAL A 1 214 ? 6.430 -4.712 21.175 1.00 87.31 214 VAL A N 1
ATOM 1737 C CA . VAL A 1 214 ? 7.830 -4.916 20.780 1.00 87.31 214 VAL A CA 1
ATOM 1738 C C . VAL A 1 214 ? 8.165 -6.403 20.764 1.00 87.31 214 VAL A C 1
ATOM 1740 O O . VAL A 1 214 ? 7.794 -7.155 21.662 1.00 87.31 214 VAL A O 1
ATOM 1743 N N . GLY A 1 215 ? 8.889 -6.835 19.737 1.00 82.75 215 GLY A N 1
ATOM 1744 C CA . GLY A 1 215 ? 9.358 -8.209 19.610 1.00 82.75 215 GLY A CA 1
ATOM 1745 C C . GLY A 1 215 ? 10.213 -8.402 18.360 1.00 82.75 215 GLY A C 1
ATOM 1746 O O . GLY A 1 215 ? 10.142 -7.572 17.446 1.00 82.75 215 GLY A O 1
ATOM 1747 N N . PRO A 1 216 ? 11.004 -9.485 18.291 1.00 79.06 216 PRO A N 1
ATOM 1748 C CA . PRO A 1 216 ? 11.903 -9.729 17.169 1.00 79.06 216 PRO A CA 1
ATOM 1749 C C . PRO A 1 216 ? 11.148 -9.940 15.848 1.00 79.06 216 PRO A C 1
ATOM 1751 O O . PRO A 1 216 ? 9.927 -10.144 15.810 1.00 79.06 216 PRO A O 1
ATOM 1754 N N . THR A 1 217 ? 11.868 -9.869 14.732 1.00 72.88 217 THR A N 1
ATOM 1755 C CA . THR A 1 217 ? 11.330 -10.209 13.408 1.00 72.88 217 THR A CA 1
ATOM 1756 C C . THR A 1 217 ? 10.774 -11.635 13.428 1.00 72.88 217 THR A C 1
ATOM 1758 O O . THR A 1 217 ? 11.277 -12.494 14.148 1.00 72.88 217 THR A O 1
ATOM 1761 N N . THR A 1 218 ? 9.695 -11.892 12.686 1.00 74.38 218 THR A N 1
ATOM 1762 C CA . THR A 1 218 ? 8.972 -13.183 12.636 1.00 74.38 218 THR A CA 1
ATOM 1763 C C . THR A 1 218 ? 8.300 -13.682 13.928 1.00 74.38 218 THR A C 1
ATOM 1765 O O . THR A 1 218 ? 7.654 -14.724 13.892 1.00 74.38 218 THR A O 1
ATOM 1768 N N . CYS A 1 219 ? 8.300 -12.941 15.047 1.00 79.88 219 CYS A N 1
ATOM 1769 C CA . CYS A 1 219 ? 7.624 -13.404 16.276 1.00 79.88 219 CYS A CA 1
ATOM 1770 C C . CYS A 1 219 ? 6.081 -13.326 16.254 1.00 79.88 219 CYS A C 1
ATOM 1772 O O . CYS A 1 219 ? 5.435 -13.601 17.262 1.00 79.88 219 CYS A O 1
ATOM 1774 N N . GLY A 1 220 ? 5.479 -12.935 15.126 1.00 81.19 220 GLY A N 1
ATOM 1775 C CA . GLY A 1 220 ? 4.024 -12.923 14.954 1.00 81.19 220 GLY A CA 1
ATOM 1776 C C . GLY A 1 220 ? 3.306 -11.664 15.455 1.00 81.19 220 GLY A C 1
ATOM 1777 O O . GLY A 1 220 ? 2.099 -11.724 15.692 1.00 81.19 220 GLY A O 1
ATOM 1778 N N . LYS A 1 221 ? 3.994 -10.517 15.594 1.00 86.06 221 LYS A N 1
ATOM 1779 C CA . LYS A 1 221 ? 3.377 -9.231 16.006 1.00 86.06 221 LYS A CA 1
ATOM 1780 C C . LYS A 1 221 ? 2.171 -8.870 15.139 1.00 86.06 221 LYS A C 1
ATOM 1782 O O . LYS A 1 221 ? 1.057 -8.743 15.637 1.00 86.06 221 LYS A O 1
ATOM 1787 N N . THR A 1 222 ? 2.377 -8.794 13.827 1.00 83.56 222 THR A N 1
ATOM 1788 C CA . THR A 1 222 ? 1.320 -8.431 12.881 1.00 83.56 222 THR A CA 1
ATOM 1789 C C . THR A 1 222 ? 0.201 -9.461 12.847 1.00 83.56 222 THR A C 1
ATOM 1791 O O . THR A 1 222 ? -0.971 -9.100 12.811 1.00 83.56 222 THR A O 1
ATOM 1794 N N . ARG A 1 223 ? 0.534 -10.754 12.935 1.00 83.88 223 ARG A N 1
ATOM 1795 C CA . ARG A 1 223 ? -0.478 -11.811 13.017 1.00 83.88 223 ARG A CA 1
ATOM 1796 C C . ARG A 1 223 ? -1.330 -11.672 14.284 1.00 83.88 223 ARG A C 1
ATOM 1798 O O . ARG A 1 223 ? -2.540 -11.865 14.219 1.00 83.88 223 ARG A O 1
ATOM 1805 N N . SER A 1 224 ? -0.722 -11.285 15.406 1.00 88.12 224 SER A N 1
ATOM 1806 C CA . SER A 1 224 ? -1.435 -11.012 16.659 1.00 88.12 224 SER A CA 1
ATOM 1807 C C . SER A 1 224 ? -2.389 -9.824 16.509 1.00 88.12 224 SER A C 1
ATOM 1809 O O . SER A 1 224 ? -3.536 -9.928 16.927 1.00 88.12 224 SER A O 1
ATOM 1811 N N . LEU A 1 225 ? -1.972 -8.738 15.846 1.00 87.00 225 LEU A N 1
ATOM 1812 C CA . LEU A 1 225 ? -2.848 -7.600 15.517 1.00 87.00 225 LEU A CA 1
ATOM 1813 C C . LEU A 1 225 ? -4.008 -8.010 14.600 1.00 87.00 225 LEU A C 1
ATOM 1815 O O . LEU A 1 225 ? -5.158 -7.657 14.861 1.00 87.00 225 LEU A O 1
ATOM 1819 N N . GLY A 1 226 ? -3.727 -8.814 13.572 1.00 84.19 226 GLY A N 1
ATOM 1820 C CA . GLY A 1 226 ? -4.754 -9.374 12.697 1.00 84.19 226 GLY A CA 1
ATOM 1821 C C . GLY A 1 226 ? -5.757 -10.231 13.466 1.00 84.19 226 GLY A C 1
ATOM 1822 O O . GLY A 1 226 ? -6.954 -10.133 13.234 1.00 84.19 226 GLY A O 1
ATOM 1823 N N . LYS A 1 227 ? -5.308 -11.009 14.452 1.00 86.81 227 LYS A N 1
ATOM 1824 C CA . LYS A 1 227 ? -6.203 -11.819 15.284 1.00 86.81 227 LYS A CA 1
ATOM 1825 C C . LYS A 1 227 ? -6.955 -11.020 16.345 1.00 86.81 227 LYS A C 1
ATOM 1827 O O . LYS A 1 227 ? -8.106 -11.334 16.624 1.00 86.81 227 LYS A O 1
ATOM 1832 N N . LEU A 1 228 ? -6.368 -9.949 16.880 1.00 88.50 228 LEU A N 1
ATOM 1833 C CA . LEU A 1 228 ? -7.087 -8.999 17.736 1.00 88.50 228 LEU A CA 1
ATOM 1834 C C . LEU A 1 228 ? -8.282 -8.373 17.010 1.00 88.50 228 LEU A C 1
ATOM 1836 O O . LEU A 1 228 ? -9.278 -8.064 17.664 1.00 88.50 228 LEU A O 1
ATOM 1840 N N . SER A 1 229 ? -8.226 -8.252 15.679 1.00 87.00 229 SER A N 1
ATOM 1841 C CA . SER A 1 229 ? -9.350 -7.742 14.886 1.00 87.00 229 SER A CA 1
ATOM 1842 C C . SER A 1 229 ? -10.632 -8.571 15.014 1.00 87.00 229 SER A C 1
ATOM 1844 O O . SER A 1 229 ? -11.709 -8.038 14.789 1.00 87.00 229 SER A O 1
ATOM 1846 N N . GLU A 1 230 ? -10.557 -9.832 15.461 1.00 87.00 230 GLU A N 1
ATOM 1847 C CA . GLU A 1 230 ? -11.738 -10.659 15.755 1.00 87.00 230 GLU A CA 1
ATOM 1848 C C . GLU A 1 230 ? -12.473 -10.222 17.041 1.00 87.00 230 GLU A C 1
ATOM 1850 O O . GLU A 1 230 ? -13.590 -10.674 17.306 1.00 87.00 230 GLU A O 1
ATOM 1855 N N . HIS A 1 231 ? -11.863 -9.344 17.845 1.00 88.75 231 HIS A N 1
ATOM 1856 C CA . HIS A 1 231 ? -12.360 -8.914 19.156 1.00 88.75 231 HIS A CA 1
ATOM 1857 C C . HIS A 1 231 ? -12.491 -7.394 19.328 1.00 88.75 231 HIS A C 1
ATOM 1859 O O . HIS A 1 231 ? -13.194 -6.954 20.240 1.00 88.75 231 HIS A O 1
ATOM 1865 N N . VAL A 1 232 ? -11.802 -6.598 18.508 1.00 91.56 232 VAL A N 1
ATOM 1866 C CA . VAL A 1 232 ? -11.825 -5.128 18.526 1.00 91.56 232 VAL A CA 1
ATOM 1867 C C . VAL A 1 232 ? -11.711 -4.587 17.099 1.00 91.56 232 VAL A C 1
ATOM 1869 O O . VAL A 1 232 ? -11.127 -5.240 16.239 1.00 91.56 232 VAL A O 1
ATOM 1872 N N . CYS A 1 233 ? -12.240 -3.395 16.817 1.00 92.62 233 CYS A N 1
ATOM 1873 C CA . CYS A 1 233 ? -12.050 -2.760 15.514 1.00 92.62 233 CYS A CA 1
ATOM 1874 C C . CYS A 1 233 ? -10.587 -2.314 15.356 1.00 92.62 233 CYS A C 1
ATOM 1876 O O . CYS A 1 233 ? -10.185 -1.282 15.889 1.00 92.62 233 CYS A O 1
ATOM 1878 N N . VAL A 1 234 ? -9.776 -3.081 14.625 1.00 91.69 234 VAL A N 1
ATOM 1879 C CA . VAL A 1 234 ? -8.375 -2.727 14.347 1.00 91.69 234 VAL A CA 1
ATOM 1880 C C . VAL A 1 234 ? -8.283 -1.958 13.031 1.00 91.69 234 VAL A C 1
ATOM 1882 O O . VAL A 1 234 ? -8.603 -2.502 11.975 1.00 91.69 234 VAL A O 1
ATOM 1885 N N . VAL A 1 235 ? -7.808 -0.715 13.086 1.00 93.00 235 VAL A N 1
ATOM 1886 C CA . VAL A 1 235 ? -7.340 0.042 11.918 1.00 93.00 235 VAL A CA 1
ATOM 1887 C C . VAL A 1 235 ? -5.838 -0.190 11.816 1.00 93.00 235 VAL A C 1
ATOM 1889 O O . VAL A 1 235 ? -5.076 0.316 12.633 1.00 93.00 235 VAL A O 1
ATOM 1892 N N . TYR A 1 236 ? -5.416 -0.994 10.847 1.00 90.06 236 TYR A N 1
ATOM 1893 C CA . TYR A 1 236 ? -4.015 -1.387 10.680 1.00 90.06 236 TYR A CA 1
ATOM 1894 C C . TYR A 1 236 ? -3.332 -0.596 9.557 1.00 90.06 236 TYR A C 1
ATOM 1896 O O . TYR A 1 236 ? -3.824 -0.593 8.429 1.00 90.06 236 TYR A O 1
ATOM 1904 N N . ILE A 1 237 ? -2.196 0.042 9.857 1.00 90.88 237 ILE A N 1
ATOM 1905 C CA . ILE A 1 237 ? -1.367 0.771 8.889 1.00 90.88 237 ILE A CA 1
ATOM 1906 C C . ILE A 1 237 ? 0.101 0.378 9.086 1.00 90.88 237 ILE A C 1
ATOM 1908 O O . ILE A 1 237 ? 0.711 0.694 10.105 1.00 90.88 237 ILE A O 1
ATOM 1912 N N . CYS A 1 238 ? 0.688 -0.278 8.088 1.00 89.44 238 CYS A N 1
ATOM 1913 C CA . CYS A 1 238 ? 2.103 -0.626 8.063 1.00 89.44 238 CYS A CA 1
ATOM 1914 C C . CYS A 1 238 ? 2.921 0.458 7.356 1.00 89.44 238 CYS A C 1
ATOM 1916 O O . CYS A 1 238 ? 2.709 0.723 6.170 1.00 89.44 238 CYS A O 1
ATOM 1918 N N . LEU A 1 239 ? 3.878 1.049 8.073 1.00 90.06 239 LEU A N 1
ATOM 1919 C CA . LEU A 1 239 ? 4.776 2.104 7.593 1.00 90.06 239 LEU A CA 1
ATOM 1920 C C . LEU A 1 239 ? 6.065 1.572 6.955 1.00 90.06 239 LEU A C 1
ATOM 1922 O O . LEU A 1 239 ? 6.941 2.376 6.632 1.00 90.06 239 LEU A O 1
ATOM 1926 N N . ARG A 1 240 ? 6.171 0.251 6.742 1.00 85.12 240 ARG A N 1
ATOM 1927 C CA . ARG A 1 240 ? 7.324 -0.412 6.112 1.00 85.12 240 ARG A CA 1
ATOM 1928 C C . ARG A 1 240 ? 7.833 0.370 4.905 1.00 85.12 240 ARG A C 1
ATOM 1930 O O . ARG A 1 240 ? 7.035 0.886 4.128 1.00 85.12 240 ARG A O 1
ATOM 1937 N N . ASN A 1 241 ? 9.150 0.468 4.743 1.00 81.81 241 ASN A N 1
ATOM 1938 C CA . ASN A 1 241 ? 9.763 1.256 3.672 1.00 81.81 241 ASN A CA 1
ATOM 1939 C C . ASN A 1 241 ? 9.261 0.827 2.270 1.00 81.81 241 ASN A C 1
ATOM 1941 O O . ASN A 1 241 ? 9.029 -0.356 2.040 1.00 81.81 241 ASN A O 1
ATOM 1945 N N . LYS A 1 242 ? 9.112 1.773 1.331 1.00 77.50 242 LYS A N 1
ATOM 1946 C CA . LYS A 1 242 ? 8.606 1.526 -0.038 1.00 77.50 242 LYS A CA 1
ATOM 1947 C C . LYS A 1 242 ? 9.437 0.507 -0.811 1.00 77.50 242 LYS A C 1
ATOM 1949 O O . LYS A 1 242 ? 8.893 -0.287 -1.569 1.00 77.50 242 LYS A O 1
ATOM 1954 N N . ASP A 1 243 ? 10.745 0.513 -0.580 1.00 70.88 243 ASP A N 1
ATOM 1955 C CA . ASP A 1 243 ? 11.672 -0.407 -1.237 1.00 70.88 243 ASP A CA 1
ATOM 1956 C C . ASP A 1 243 ? 11.796 -1.754 -0.512 1.00 70.88 243 ASP A C 1
ATOM 1958 O O . ASP A 1 243 ? 12.553 -2.619 -0.957 1.00 70.88 243 ASP A O 1
ATOM 1962 N N . SER A 1 244 ? 11.082 -1.932 0.605 1.00 68.25 244 SER A N 1
ATOM 1963 C CA . SER A 1 244 ? 11.069 -3.173 1.371 1.00 68.25 244 SER A CA 1
ATOM 1964 C C . SER A 1 244 ? 9.987 -4.114 0.845 1.00 68.25 244 SER A C 1
ATOM 1966 O O . SER A 1 244 ? 8.813 -3.784 0.718 1.00 68.25 244 SER A O 1
ATOM 1968 N N . ASP A 1 245 ? 10.423 -5.325 0.570 1.00 63.31 245 ASP A N 1
ATOM 1969 C CA . ASP A 1 245 ? 9.689 -6.501 0.110 1.00 63.31 245 ASP A CA 1
ATOM 1970 C C . ASP A 1 245 ? 9.379 -7.474 1.267 1.00 63.31 245 ASP A C 1
ATOM 1972 O O . ASP A 1 245 ? 8.984 -8.626 1.064 1.00 63.31 245 ASP A O 1
ATOM 1976 N N . GLY A 1 246 ? 9.564 -6.993 2.498 1.00 65.31 246 GLY A N 1
ATOM 1977 C CA . GLY A 1 246 ? 9.256 -7.693 3.731 1.00 65.31 246 GLY A CA 1
ATOM 1978 C C . GLY A 1 246 ? 7.762 -7.864 4.024 1.00 65.31 246 GLY A C 1
ATOM 1979 O O . GLY A 1 246 ? 6.892 -7.274 3.384 1.00 65.31 246 GLY A O 1
ATOM 1980 N N . GLN A 1 247 ? 7.467 -8.683 5.029 1.00 71.25 247 GLN A N 1
ATOM 1981 C CA . GLN A 1 247 ? 6.135 -8.953 5.550 1.00 71.25 247 GLN A CA 1
ATOM 1982 C C . GLN A 1 247 ? 5.997 -8.387 6.967 1.00 71.25 247 GLN A C 1
ATOM 1984 O O . GLN A 1 247 ? 6.885 -8.566 7.801 1.00 71.25 247 GLN A O 1
ATOM 1989 N N . PRO A 1 248 ? 4.889 -7.713 7.293 1.00 78.00 248 PRO A N 1
ATOM 1990 C CA . PRO A 1 248 ? 3.747 -7.393 6.429 1.00 78.00 248 PRO A CA 1
ATOM 1991 C C . PRO A 1 248 ? 4.073 -6.329 5.370 1.00 78.00 248 PRO A C 1
ATOM 1993 O O . PRO A 1 248 ? 4.996 -5.542 5.582 1.00 78.00 248 PRO A O 1
ATOM 1996 N N . PRO A 1 249 ? 3.331 -6.287 4.248 1.00 79.62 249 PRO A N 1
ATOM 1997 C CA . PRO A 1 249 ? 3.547 -5.294 3.202 1.00 79.62 249 PRO A CA 1
ATOM 1998 C C . PRO A 1 249 ? 3.240 -3.877 3.697 1.00 79.62 249 PRO A C 1
ATOM 2000 O O . PRO A 1 249 ? 2.352 -3.669 4.529 1.00 79.62 249 PRO A O 1
ATOM 2003 N N . ARG A 1 250 ? 3.918 -2.886 3.107 1.00 87.19 250 ARG A N 1
ATOM 2004 C CA . ARG A 1 250 ? 3.590 -1.466 3.289 1.00 87.19 250 ARG A CA 1
ATOM 2005 C C . ARG A 1 250 ? 2.121 -1.216 2.937 1.00 87.19 250 ARG A C 1
ATOM 2007 O O . ARG A 1 250 ? 1.650 -1.664 1.896 1.00 87.19 250 ARG A O 1
ATOM 2014 N N . SER A 1 251 ? 1.392 -0.485 3.775 1.00 88.69 251 SER A N 1
ATOM 2015 C CA . SER A 1 251 ? -0.015 -0.160 3.509 1.00 88.69 251 SER A CA 1
ATOM 2016 C C . SER A 1 251 ? -0.163 0.988 2.509 1.00 88.69 251 SER A C 1
ATOM 2018 O O . SER A 1 251 ? 0.634 1.920 2.510 1.00 88.69 251 SER A O 1
ATOM 2020 N N . ALA A 1 252 ? -1.253 1.001 1.734 1.00 90.31 252 ALA A N 1
ATOM 2021 C CA . ALA A 1 252 ? -1.553 2.094 0.798 1.00 90.31 252 ALA A CA 1
ATOM 2022 C C . ALA A 1 252 ? -1.658 3.480 1.478 1.00 90.31 252 ALA A C 1
ATOM 2024 O O . ALA A 1 252 ? -1.345 4.501 0.874 1.00 90.31 252 ALA A O 1
ATOM 2025 N N . LEU A 1 253 ? -2.059 3.526 2.757 1.00 92.25 253 LEU A N 1
ATOM 2026 C CA . LEU A 1 253 ? -2.123 4.762 3.551 1.00 92.25 253 LEU A CA 1
ATOM 2027 C C . LEU A 1 253 ? -0.780 5.181 4.170 1.00 92.25 253 LEU A C 1
ATOM 2029 O O . LEU A 1 253 ? -0.709 6.235 4.797 1.00 92.25 253 LEU A O 1
ATOM 2033 N N . ALA A 1 254 ? 0.291 4.400 4.013 1.00 91.50 254 ALA A N 1
ATOM 2034 C CA . ALA A 1 254 ? 1.560 4.663 4.688 1.00 91.50 254 ALA A CA 1
ATOM 2035 C C . ALA A 1 254 ? 2.182 6.003 4.274 1.00 91.50 254 ALA A C 1
ATOM 2037 O O . ALA A 1 254 ? 2.681 6.736 5.119 1.00 91.50 254 ALA A O 1
ATOM 2038 N N . SER A 1 255 ? 2.100 6.375 2.992 1.00 89.25 255 SER A N 1
ATOM 2039 C CA . SER A 1 255 ? 2.560 7.698 2.541 1.00 89.25 255 SER A CA 1
ATOM 2040 C C . SER A 1 255 ? 1.671 8.845 3.014 1.00 89.25 255 SER A C 1
ATOM 2042 O O . SER A 1 255 ? 2.148 9.967 3.123 1.00 89.25 255 SER A O 1
ATOM 2044 N N . SER A 1 256 ? 0.404 8.579 3.328 1.00 90.88 256 SER A N 1
ATOM 2045 C CA . SER A 1 256 ? -0.459 9.570 3.970 1.00 90.88 256 SER A CA 1
ATOM 2046 C C . SER A 1 256 ? -0.149 9.728 5.463 1.00 90.88 256 SER A C 1
ATOM 2048 O O . SER A 1 256 ? -0.451 10.764 6.027 1.00 90.88 256 SER A O 1
ATOM 2050 N N . MET A 1 257 ? 0.483 8.749 6.115 1.00 89.88 257 MET A N 1
ATOM 2051 C CA . MET A 1 257 ? 0.961 8.888 7.499 1.00 89.88 257 MET A CA 1
ATOM 2052 C C . MET A 1 257 ? 2.287 9.650 7.609 1.00 89.88 257 MET A C 1
ATOM 2054 O O . MET A 1 257 ? 2.606 10.142 8.683 1.00 89.88 257 MET A O 1
ATOM 2058 N N . THR A 1 258 ? 3.054 9.750 6.520 1.00 86.19 258 THR A N 1
ATOM 2059 C CA . THR A 1 258 ? 4.332 10.476 6.466 1.00 86.19 258 THR A CA 1
ATOM 2060 C C . THR A 1 258 ? 4.343 11.455 5.281 1.00 86.19 258 THR A C 1
ATOM 2062 O O . THR A 1 258 ? 4.985 11.175 4.265 1.00 86.19 258 THR A O 1
ATOM 2065 N N . PRO A 1 259 ? 3.574 12.561 5.338 1.00 86.94 259 PRO A N 1
ATOM 2066 C CA . PRO A 1 259 ? 3.479 13.504 4.229 1.00 86.94 259 PRO A CA 1
ATOM 2067 C C . PRO A 1 259 ? 4.720 14.411 4.138 1.00 86.94 259 PRO A C 1
ATOM 2069 O O . PRO A 1 259 ? 4.983 15.206 5.035 1.00 86.94 259 PRO A O 1
ATOM 2072 N N . ASP A 1 260 ? 5.428 14.373 3.008 1.00 80.50 260 ASP A N 1
ATOM 2073 C CA . ASP A 1 260 ? 6.664 15.160 2.814 1.00 80.50 260 ASP A CA 1
ATOM 2074 C C . ASP A 1 260 ? 6.419 16.608 2.339 1.00 80.50 260 ASP A C 1
ATOM 2076 O O . ASP A 1 260 ? 7.329 17.432 2.311 1.00 80.50 260 ASP A O 1
ATOM 2080 N N . THR A 1 261 ? 5.192 16.928 1.916 1.00 80.81 261 THR A N 1
ATOM 2081 C CA . THR A 1 261 ? 4.859 18.179 1.197 1.00 80.81 261 THR A CA 1
ATOM 2082 C C . THR A 1 261 ? 3.821 19.048 1.910 1.00 80.81 261 THR A C 1
ATOM 2084 O O . THR A 1 261 ? 3.382 20.068 1.377 1.00 80.81 261 THR A O 1
ATOM 2087 N N . VAL A 1 262 ? 3.411 18.662 3.119 1.00 85.06 262 VAL A N 1
ATOM 2088 C CA . VAL A 1 262 ? 2.344 19.329 3.871 1.00 85.06 262 VAL A CA 1
ATOM 2089 C C . VAL A 1 262 ? 2.943 20.316 4.872 1.00 85.06 262 VAL A C 1
ATOM 2091 O O . VAL A 1 262 ? 3.649 19.923 5.792 1.00 85.06 262 VAL A O 1
ATOM 2094 N N . ALA A 1 263 ? 2.624 21.605 4.710 1.00 82.75 263 ALA A N 1
ATOM 2095 C CA . ALA A 1 263 ? 3.105 22.665 5.601 1.00 82.75 263 ALA A CA 1
ATOM 2096 C C . ALA A 1 263 ? 2.391 22.680 6.967 1.00 82.75 263 ALA A C 1
ATOM 2098 O O . ALA A 1 263 ? 3.021 22.893 7.998 1.00 82.75 263 ALA A O 1
ATOM 2099 N N . ASP A 1 264 ? 1.076 22.444 6.977 1.00 87.06 264 ASP A N 1
ATOM 2100 C CA . ASP A 1 264 ? 0.264 22.400 8.197 1.00 87.06 264 ASP A CA 1
ATOM 2101 C C . ASP A 1 264 ? -0.018 20.950 8.599 1.00 87.06 264 ASP A C 1
ATOM 2103 O O . ASP A 1 264 ? -1.033 20.359 8.215 1.00 87.06 264 ASP A O 1
ATOM 2107 N N . L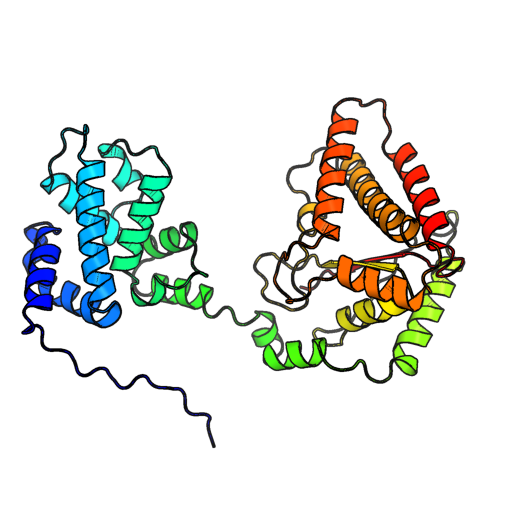EU A 1 265 ? 0.925 20.373 9.347 1.00 89.38 265 LEU A N 1
ATOM 2108 C CA . LEU A 1 265 ? 0.841 18.996 9.830 1.00 89.38 265 LEU A CA 1
ATOM 2109 C C . LEU A 1 265 ? -0.303 18.797 10.828 1.00 89.38 265 LEU A C 1
ATOM 2111 O O . LEU A 1 265 ? -0.917 17.733 10.828 1.00 89.38 265 LEU A O 1
ATOM 2115 N N . THR A 1 266 ? -0.626 19.801 11.646 1.00 89.31 266 THR A N 1
ATOM 2116 C CA . THR A 1 266 ? -1.697 19.691 12.646 1.00 89.31 266 THR A CA 1
ATOM 2117 C C . THR A 1 266 ? -3.043 19.499 11.963 1.00 89.31 266 THR A C 1
ATOM 2119 O O . THR A 1 266 ? -3.699 18.482 12.182 1.00 89.31 266 THR A O 1
ATOM 2122 N N . ASN A 1 267 ? -3.432 20.409 11.065 1.00 88.56 267 ASN A N 1
ATOM 2123 C CA . ASN A 1 267 ? -4.701 20.274 10.345 1.00 88.56 267 ASN A CA 1
ATOM 2124 C C . ASN A 1 267 ? -4.719 19.035 9.444 1.00 88.56 267 ASN A C 1
ATOM 2126 O O . ASN A 1 267 ? -5.778 18.435 9.239 1.00 88.56 267 ASN A O 1
ATOM 2130 N N . TYR A 1 268 ? -3.566 18.630 8.909 1.00 92.19 268 TYR A N 1
ATOM 2131 C CA . TYR A 1 268 ? -3.461 17.412 8.117 1.00 92.19 268 TYR A CA 1
ATOM 2132 C C . TYR A 1 268 ? -3.738 16.156 8.943 1.00 92.19 268 TYR A C 1
ATOM 2134 O O . TYR A 1 268 ? -4.606 15.371 8.566 1.00 92.19 268 TYR A O 1
ATOM 2142 N N . TYR A 1 269 ? -3.064 15.975 10.081 1.00 93.38 269 TYR A N 1
ATOM 2143 C CA . TYR A 1 269 ? -3.281 14.804 10.931 1.00 93.38 269 TYR A CA 1
ATOM 2144 C C . TYR A 1 269 ? -4.662 14.817 11.591 1.00 93.38 269 TYR A C 1
ATOM 2146 O O . TYR A 1 269 ? -5.283 13.760 11.699 1.00 93.38 269 TYR A O 1
ATOM 2154 N N . GLU A 1 270 ? -5.208 15.984 11.947 1.00 93.56 270 GLU A N 1
ATOM 2155 C CA . GLU A 1 270 ? -6.609 16.084 12.378 1.00 93.56 270 GLU A CA 1
ATOM 2156 C C . GLU A 1 270 ? -7.559 15.634 11.254 1.00 93.56 270 GLU A C 1
ATOM 2158 O O . GLU A 1 270 ? -8.447 14.818 11.497 1.00 93.56 270 GLU A O 1
ATOM 2163 N N . SER A 1 271 ? -7.330 16.064 10.006 1.00 94.00 271 SER A N 1
ATOM 2164 C CA . SER A 1 271 ? -8.095 15.604 8.830 1.00 94.00 271 SER A CA 1
ATOM 2165 C C . SER A 1 271 ? -7.943 14.104 8.579 1.00 94.00 271 SER A C 1
ATOM 2167 O O . SER A 1 271 ? -8.901 13.441 8.179 1.00 94.00 271 SER A O 1
ATOM 2169 N N . PHE A 1 272 ? -6.751 13.561 8.824 1.00 95.38 272 PHE A N 1
ATOM 2170 C CA . PHE A 1 272 ? -6.449 12.139 8.703 1.00 95.38 272 PHE A CA 1
ATOM 2171 C C . PHE A 1 272 ? -7.235 11.305 9.714 1.00 95.38 272 PHE A C 1
ATOM 2173 O O . PHE A 1 272 ? -7.900 10.337 9.337 1.00 95.38 272 PHE A O 1
ATOM 2180 N N . LEU A 1 273 ? -7.238 11.720 10.980 1.00 95.50 273 LEU A N 1
ATOM 2181 C CA . LEU A 1 273 ? -8.016 11.069 12.031 1.00 95.50 273 LEU A CA 1
ATOM 2182 C C . LEU A 1 273 ? -9.523 11.195 11.783 1.00 95.50 273 LEU A C 1
ATOM 2184 O O . LEU A 1 273 ? -10.227 10.191 11.878 1.00 95.50 273 LEU A O 1
ATOM 2188 N N . ILE A 1 274 ? -10.013 12.377 11.383 1.00 96.56 274 ILE A N 1
ATOM 2189 C CA . ILE A 1 274 ? -11.419 12.577 10.985 1.00 96.56 274 ILE A CA 1
ATOM 2190 C C . ILE A 1 274 ? -11.800 11.582 9.886 1.00 96.56 274 ILE A C 1
ATOM 2192 O O . ILE A 1 274 ? -12.813 10.895 10.000 1.00 96.56 274 ILE A O 1
ATOM 2196 N N . ALA A 1 275 ? -10.978 11.465 8.840 1.00 97.44 275 ALA A N 1
ATOM 2197 C CA . ALA A 1 275 ? -11.239 10.558 7.731 1.00 97.44 275 ALA A CA 1
ATOM 2198 C C . ALA A 1 275 ? -11.327 9.094 8.186 1.00 97.44 275 ALA A C 1
ATOM 2200 O O . ALA A 1 275 ? -12.262 8.398 7.791 1.00 97.44 275 ALA A O 1
ATOM 2201 N N . ILE A 1 276 ? -10.403 8.630 9.034 1.00 96.81 276 ILE A N 1
ATOM 2202 C CA . ILE A 1 276 ? -10.451 7.270 9.594 1.00 96.81 276 ILE A CA 1
ATOM 2203 C C . ILE A 1 276 ? -11.727 7.067 10.412 1.00 96.81 276 ILE A C 1
ATOM 2205 O O . ILE A 1 276 ? -12.449 6.094 10.182 1.00 96.81 276 ILE A O 1
ATOM 2209 N N . PHE A 1 277 ? -12.029 7.978 11.338 1.00 97.06 277 PHE A N 1
ATOM 2210 C CA . PHE A 1 277 ? -13.181 7.858 12.232 1.00 97.06 277 PHE A CA 1
ATOM 2211 C C . PHE A 1 277 ? -14.501 7.867 11.465 1.00 97.06 277 PHE A C 1
ATOM 2213 O O . PHE A 1 277 ? -15.383 7.062 11.760 1.00 97.06 277 PHE A O 1
ATOM 2220 N N . GLU A 1 278 ? -14.634 8.696 10.431 1.00 97.25 278 GLU A N 1
ATOM 2221 C CA . GLU A 1 278 ? -15.811 8.694 9.564 1.00 97.25 278 GLU A CA 1
ATOM 2222 C C . GLU A 1 278 ? -15.955 7.385 8.782 1.00 97.25 278 GLU A C 1
ATOM 2224 O O . GLU A 1 278 ? -17.063 6.863 8.687 1.00 97.25 278 GLU A O 1
ATOM 2229 N N . VAL A 1 279 ? -14.869 6.818 8.243 1.00 96.81 279 VAL A N 1
ATOM 2230 C CA . VAL A 1 279 ? -14.939 5.532 7.524 1.00 96.81 279 VAL A CA 1
ATOM 2231 C C . VAL A 1 279 ? -15.342 4.397 8.463 1.00 96.81 279 VAL A C 1
ATOM 2233 O O . VAL A 1 279 ? -16.180 3.573 8.093 1.00 96.81 279 VAL A O 1
ATOM 2236 N N . VAL A 1 280 ? -14.803 4.370 9.685 1.00 95.44 280 VAL A N 1
ATOM 2237 C CA . VAL A 1 280 ? -15.228 3.420 10.725 1.00 95.44 280 VAL A CA 1
ATOM 2238 C C . VAL A 1 280 ? -16.715 3.627 11.041 1.00 95.44 280 VAL A C 1
ATOM 2240 O O . VAL A 1 280 ? -17.505 2.690 10.956 1.00 95.44 280 VAL A O 1
ATOM 2243 N N . THR A 1 281 ? -17.136 4.861 11.312 1.00 95.50 281 THR A N 1
ATOM 2244 C CA . THR A 1 281 ? -18.537 5.211 11.606 1.00 95.50 281 THR A CA 1
ATOM 2245 C C . THR A 1 281 ? -19.485 4.756 10.493 1.00 95.50 281 THR A C 1
ATOM 2247 O O . THR A 1 281 ? -20.506 4.114 10.749 1.00 95.50 281 THR A O 1
ATOM 2250 N N . GLU A 1 282 ? -19.154 5.046 9.236 1.00 95.12 282 GLU A N 1
ATOM 2251 C CA . GLU A 1 282 ? -19.947 4.658 8.068 1.00 95.12 282 GLU A CA 1
ATOM 2252 C C . GLU A 1 282 ? -20.019 3.140 7.887 1.00 95.12 282 GLU A C 1
ATOM 2254 O O . GLU A 1 282 ? -21.061 2.621 7.482 1.00 95.12 282 GLU A O 1
ATOM 2259 N N . PHE A 1 283 ? -18.937 2.416 8.179 1.00 93.56 283 PHE A N 1
ATOM 2260 C CA . PHE A 1 283 ? -18.921 0.960 8.087 1.00 93.56 283 PHE A CA 1
ATOM 2261 C C . PHE A 1 283 ? -19.847 0.324 9.130 1.00 93.56 283 PHE A C 1
ATOM 2263 O O . PHE A 1 283 ? -20.700 -0.496 8.783 1.00 93.56 283 PHE A O 1
ATOM 2270 N N . PHE A 1 284 ? -19.714 0.727 10.396 1.00 91.38 284 PHE A N 1
ATOM 2271 C CA . PHE A 1 284 ? -20.461 0.133 11.507 1.00 91.38 284 PHE A CA 1
ATOM 2272 C C . PHE A 1 284 ? -21.934 0.576 11.531 1.00 91.38 284 PHE A C 1
ATOM 2274 O O . PHE A 1 284 ? -22.816 -0.232 11.826 1.00 91.38 284 PHE A O 1
ATOM 2281 N N . SER A 1 285 ? -22.243 1.808 11.114 1.00 89.81 285 SER A N 1
ATOM 2282 C CA . SER A 1 285 ? -23.630 2.304 11.047 1.00 89.81 285 SER A CA 1
ATOM 2283 C C . SER A 1 285 ? -24.502 1.570 10.021 1.00 89.81 285 SER A C 1
ATOM 2285 O O . SER A 1 285 ? -25.699 1.390 10.252 1.00 89.81 285 SER A O 1
ATOM 2287 N N . LYS A 1 286 ? -23.924 1.108 8.904 1.00 81.25 286 LYS A N 1
ATOM 2288 C CA . LYS A 1 286 ? -24.649 0.402 7.830 1.00 81.25 286 LYS A CA 1
ATOM 2289 C C . LYS A 1 286 ? -25.048 -1.029 8.186 1.00 81.25 286 LYS A C 1
ATOM 2291 O O . LYS A 1 286 ? -25.826 -1.628 7.450 1.00 81.25 286 LYS A O 1
ATOM 2296 N N . ARG A 1 287 ? -24.522 -1.595 9.277 1.00 74.00 287 ARG A N 1
ATOM 2297 C CA . ARG A 1 287 ? -24.663 -3.027 9.599 1.00 74.00 287 ARG A CA 1
ATOM 2298 C C . ARG A 1 287 ? -25.337 -3.301 10.946 1.00 74.00 287 ARG A C 1
ATOM 2300 O O . ARG A 1 287 ? -25.105 -4.350 11.552 1.00 74.00 287 ARG A O 1
ATOM 2307 N N . LYS A 1 288 ? -26.210 -2.387 11.392 1.00 69.88 288 LYS A N 1
ATOM 2308 C CA . LYS A 1 288 ? -27.037 -2.554 12.600 1.00 69.88 288 LYS A CA 1
ATOM 2309 C C . LYS A 1 288 ? -27.772 -3.903 12.577 1.00 69.88 288 LYS A C 1
ATOM 2311 O O . LYS A 1 288 ? -28.469 -4.208 11.617 1.00 69.88 288 LYS A O 1
ATOM 2316 N N . GLY A 1 289 ? -27.602 -4.695 13.637 1.00 74.44 289 GLY A N 1
ATOM 2317 C CA . GLY A 1 289 ? -28.196 -6.033 13.781 1.00 74.44 289 GLY A CA 1
ATOM 2318 C C . GLY A 1 289 ? -27.268 -7.204 13.430 1.00 74.44 289 GLY A C 1
ATOM 2319 O O . GLY A 1 289 ? -27.600 -8.342 13.747 1.00 74.44 289 GLY A O 1
ATOM 2320 N N . THR A 1 290 ? -26.094 -6.949 12.842 1.00 81.81 290 THR A N 1
ATOM 2321 C CA . THR A 1 290 ? -25.076 -7.991 12.615 1.00 81.81 290 THR A CA 1
ATOM 2322 C C . THR A 1 290 ? -24.357 -8.314 13.931 1.00 81.81 290 THR A C 1
ATOM 2324 O O . THR A 1 290 ? -23.928 -7.382 14.615 1.00 81.81 290 THR A O 1
ATOM 2327 N N . PRO A 1 291 ? -24.166 -9.593 14.305 1.00 84.56 291 PRO A N 1
ATOM 2328 C CA . PRO A 1 291 ? -23.379 -9.946 15.484 1.00 84.56 291 PRO A CA 1
ATOM 2329 C C . PRO A 1 291 ? -21.946 -9.401 15.399 1.00 84.56 291 PRO A C 1
ATOM 2331 O O . PRO A 1 291 ? -21.291 -9.541 14.366 1.00 84.56 291 PRO A O 1
ATOM 2334 N N . ASN A 1 292 ? -21.418 -8.852 16.500 1.00 84.62 292 ASN A N 1
ATOM 2335 C CA . ASN A 1 292 ? -20.094 -8.209 16.523 1.00 84.62 292 ASN A CA 1
ATOM 2336 C C . ASN A 1 292 ? -18.978 -9.065 15.921 1.00 84.62 292 ASN A C 1
ATOM 2338 O O . ASN A 1 292 ? -18.154 -8.555 15.177 1.00 84.62 292 ASN A O 1
ATOM 2342 N N . LYS A 1 293 ? -18.956 -10.370 16.215 1.00 83.12 293 LYS A N 1
ATOM 2343 C CA . LYS A 1 293 ? -17.926 -11.282 15.699 1.00 83.12 293 LYS A CA 1
ATOM 2344 C C . LYS A 1 293 ? -17.926 -11.345 14.168 1.00 83.12 293 LYS A C 1
ATOM 2346 O O . LYS A 1 293 ? -16.870 -11.372 13.546 1.00 83.12 293 LYS A O 1
ATOM 2351 N N . GLU A 1 294 ? -19.109 -11.371 13.563 1.00 86.12 294 GLU A N 1
ATOM 2352 C CA . GLU A 1 294 ? -19.253 -11.381 12.109 1.00 86.12 294 GLU A CA 1
ATOM 2353 C C . GLU A 1 294 ? -18.919 -10.008 11.517 1.00 86.12 294 GLU A C 1
ATOM 2355 O O . GLU A 1 294 ? -18.188 -9.919 10.532 1.00 86.12 294 GLU A O 1
ATOM 2360 N N . LEU A 1 295 ? -19.387 -8.938 12.160 1.00 88.50 295 LEU A N 1
ATOM 2361 C CA . LEU A 1 295 ? -19.120 -7.567 11.739 1.00 88.50 295 LEU A CA 1
ATOM 2362 C C . LEU A 1 295 ? -17.621 -7.235 11.757 1.00 88.50 295 LEU A C 1
ATOM 2364 O O . LEU A 1 295 ? -17.106 -6.635 10.818 1.00 88.50 295 LEU A O 1
ATOM 2368 N N . LEU A 1 296 ? -16.911 -7.675 12.795 1.00 90.31 296 LEU A N 1
ATOM 2369 C CA . LEU A 1 296 ? -15.466 -7.522 12.942 1.00 90.31 296 LEU A CA 1
ATOM 2370 C C . LEU A 1 296 ? -14.685 -8.308 11.884 1.00 90.31 296 LEU A C 1
ATOM 2372 O O . LEU A 1 296 ? -13.709 -7.802 11.334 1.00 90.31 296 LEU A O 1
ATOM 2376 N N . LYS A 1 297 ? -15.151 -9.508 11.523 1.00 85.88 297 LYS A N 1
ATOM 2377 C CA . LYS A 1 297 ? -14.577 -10.264 10.403 1.00 85.88 297 LYS A CA 1
ATOM 2378 C C . LYS A 1 297 ? -14.747 -9.519 9.075 1.00 85.88 297 LYS A C 1
ATOM 2380 O O . LYS A 1 297 ? -13.797 -9.399 8.311 1.00 85.88 297 LYS A O 1
ATOM 2385 N N . GLN A 1 298 ? -15.936 -8.973 8.820 1.00 88.56 298 GLN A N 1
ATOM 2386 C CA . GLN A 1 298 ? -16.196 -8.170 7.619 1.00 88.56 298 GLN A CA 1
ATOM 2387 C C . GLN A 1 298 ? -15.357 -6.884 7.602 1.00 88.56 298 GLN A C 1
ATOM 2389 O O . GLN A 1 298 ? -14.898 -6.464 6.542 1.00 88.56 298 GLN A O 1
ATOM 2394 N N . TRP A 1 299 ? -15.154 -6.260 8.765 1.00 89.81 299 TRP A N 1
ATOM 2395 C CA . TRP A 1 299 ? -14.263 -5.112 8.916 1.00 89.81 299 TRP A CA 1
ATOM 2396 C C . TRP A 1 299 ? -12.821 -5.478 8.559 1.00 89.81 299 TRP A C 1
ATOM 2398 O O . TRP A 1 299 ? -12.171 -4.755 7.805 1.00 89.81 299 TRP A O 1
ATOM 2408 N N . PHE A 1 300 ? -12.332 -6.619 9.048 1.00 83.31 300 PHE A N 1
ATOM 2409 C CA . PHE A 1 300 ? -10.996 -7.098 8.720 1.00 83.31 300 PHE A CA 1
ATOM 2410 C C . PHE A 1 300 ? -10.815 -7.279 7.208 1.00 83.31 300 PHE A C 1
ATOM 2412 O O . PHE A 1 300 ? -9.841 -6.773 6.660 1.00 83.31 300 PHE A O 1
ATOM 2419 N N . ASP A 1 301 ? -11.783 -7.889 6.519 1.00 82.44 301 ASP A N 1
ATOM 2420 C CA . ASP A 1 301 ? -11.743 -8.058 5.059 1.00 82.44 301 ASP A CA 1
ATOM 2421 C C . ASP A 1 301 ? -11.804 -6.728 4.283 1.00 82.44 301 ASP A C 1
ATOM 2423 O O . ASP A 1 301 ? -11.318 -6.649 3.154 1.00 82.44 301 ASP A O 1
ATOM 2427 N N . TYR A 1 302 ? -12.422 -5.694 4.862 1.00 85.62 302 TYR A N 1
ATOM 2428 C CA . TYR A 1 302 ? -12.524 -4.350 4.281 1.00 85.62 302 TYR A CA 1
ATOM 2429 C C . TYR A 1 302 ? -11.234 -3.534 4.457 1.00 85.62 302 TYR A C 1
ATOM 2431 O O . TYR A 1 302 ? -10.859 -2.757 3.574 1.00 85.62 302 TYR A O 1
ATOM 2439 N N . ASN A 1 303 ? -10.564 -3.705 5.599 1.00 80.56 303 ASN A N 1
ATOM 2440 C CA . ASN A 1 303 ? -9.373 -2.950 5.980 1.00 80.56 303 ASN A CA 1
ATOM 2441 C C . ASN A 1 303 ? -8.056 -3.624 5.546 1.00 80.56 303 ASN A C 1
ATOM 2443 O O . ASN A 1 303 ? -7.104 -2.928 5.195 1.00 80.56 303 ASN A O 1
ATOM 2447 N N . CYS A 1 304 ? -7.981 -4.957 5.575 1.00 73.31 304 CYS A N 1
ATOM 2448 C CA . CYS A 1 304 ? -6.739 -5.709 5.393 1.00 73.31 304 CYS A CA 1
ATOM 2449 C C . CYS A 1 304 ? -6.519 -6.134 3.925 1.00 73.31 304 CYS A C 1
ATOM 2451 O O . CYS A 1 304 ? -7.437 -6.683 3.308 1.00 73.31 304 CYS A O 1
ATOM 2453 N N . PRO A 1 305 ? -5.316 -5.936 3.352 1.00 68.25 305 PRO A N 1
ATOM 2454 C CA . PRO A 1 305 ? -4.984 -6.436 2.020 1.00 68.25 305 PRO A CA 1
ATOM 2455 C C . PRO A 1 305 ? -5.015 -7.967 1.960 1.00 68.25 305 PRO A C 1
ATOM 2457 O O . PRO A 1 305 ? -4.498 -8.637 2.856 1.00 68.25 305 PRO A O 1
ATOM 2460 N N . LYS A 1 306 ? -5.591 -8.536 0.896 1.00 65.06 306 LYS A N 1
ATOM 2461 C CA . LYS A 1 306 ? -5.777 -9.993 0.774 1.00 65.06 306 LYS A CA 1
ATOM 2462 C C . LYS A 1 306 ? -4.572 -10.711 0.175 1.00 65.06 306 LYS A C 1
ATOM 2464 O O . LYS A 1 306 ? -4.407 -11.899 0.424 1.00 65.06 306 LYS A O 1
ATOM 2469 N N . ASN A 1 307 ? -3.737 -10.016 -0.596 1.00 60.75 307 ASN A N 1
ATOM 2470 C CA . ASN A 1 307 ? -2.699 -10.656 -1.409 1.00 60.75 307 ASN A CA 1
ATOM 2471 C C . ASN A 1 307 ? -1.277 -10.383 -0.913 1.00 60.75 307 ASN A C 1
ATOM 2473 O O . ASN A 1 307 ? -0.313 -10.691 -1.619 1.00 60.75 307 ASN A O 1
ATOM 2477 N N . LEU A 1 308 ? -1.143 -9.795 0.282 1.00 64.62 308 LEU A N 1
ATOM 2478 C CA . LEU A 1 308 ? 0.135 -9.381 0.870 1.00 64.62 308 LEU A CA 1
ATOM 2479 C C . LEU A 1 308 ? 0.987 -8.517 -0.080 1.00 64.62 308 LEU A C 1
ATOM 2481 O O . LEU A 1 308 ? 2.217 -8.514 0.015 1.00 64.62 308 LEU A O 1
ATOM 2485 N N . GLN A 1 309 ? 0.341 -7.803 -1.008 1.00 67.69 309 GLN A N 1
ATOM 2486 C CA . GLN A 1 309 ? 1.021 -6.949 -1.973 1.00 67.69 309 GLN A CA 1
ATOM 2487 C C . GLN A 1 309 ? 1.299 -5.573 -1.348 1.00 67.69 309 GLN A C 1
ATOM 2489 O O . GLN A 1 309 ? 0.405 -5.003 -0.709 1.00 67.69 309 GLN A O 1
ATOM 2494 N N . PRO A 1 310 ? 2.516 -5.021 -1.517 1.00 72.19 310 PRO A N 1
ATOM 2495 C CA . PRO A 1 310 ? 2.828 -3.656 -1.109 1.00 72.19 310 PRO A CA 1
ATOM 2496 C C . PRO A 1 310 ? 1.860 -2.650 -1.720 1.00 72.19 310 PRO A C 1
ATOM 2498 O O . PRO A 1 310 ? 1.563 -2.699 -2.910 1.00 72.19 310 PRO A O 1
ATOM 2501 N N . GLU A 1 311 ? 1.375 -1.741 -0.879 1.00 80.81 311 GLU A N 1
ATOM 2502 C CA . GLU A 1 311 ? 0.481 -0.643 -1.244 1.00 80.81 311 GLU A CA 1
ATOM 2503 C C . GLU A 1 311 ? -0.806 -1.096 -1.966 1.00 80.81 311 GLU A C 1
ATOM 2505 O O . GLU A 1 311 ? -1.446 -0.306 -2.662 1.00 80.81 311 GLU A O 1
ATOM 2510 N N . GLU A 1 312 ? -1.236 -2.350 -1.756 1.00 82.06 312 GLU A N 1
ATOM 2511 C CA . GLU A 1 312 ? -2.512 -2.850 -2.269 1.00 82.06 312 GLU A CA 1
ATOM 2512 C C . GLU A 1 312 ? -3.655 -1.964 -1.771 1.00 82.06 312 GLU A C 1
ATOM 2514 O O . GLU A 1 312 ? -3.865 -1.755 -0.570 1.00 82.06 312 GLU A O 1
ATOM 2519 N N . VAL A 1 313 ? -4.386 -1.411 -2.733 1.00 84.88 313 VAL A N 1
ATOM 2520 C CA . VAL A 1 313 ? -5.411 -0.416 -2.466 1.00 84.88 313 VAL A CA 1
ATOM 2521 C C . VAL A 1 313 ? -6.702 -1.117 -2.037 1.00 84.88 313 VAL A C 1
ATOM 2523 O O . VAL A 1 313 ? -7.432 -1.659 -2.871 1.00 84.88 313 VAL A O 1
ATOM 2526 N N . THR A 1 314 ? -7.019 -1.041 -0.746 1.00 87.25 314 THR A N 1
ATOM 2527 C CA . THR A 1 314 ? -8.271 -1.549 -0.172 1.00 87.25 314 THR A CA 1
ATOM 2528 C C . THR A 1 314 ? -9.405 -0.534 -0.318 1.00 87.25 314 THR A C 1
ATOM 2530 O O . THR A 1 314 ? -9.187 0.658 -0.565 1.00 87.25 314 THR A O 1
ATOM 2533 N N . ASP A 1 315 ? -10.651 -0.981 -0.161 1.00 90.44 315 ASP A N 1
ATOM 2534 C CA . ASP A 1 315 ? -11.791 -0.058 -0.156 1.00 90.44 315 ASP A CA 1
ATOM 2535 C C . ASP A 1 315 ? -11.722 0.903 1.039 1.00 90.44 315 ASP A C 1
ATOM 2537 O O . ASP A 1 315 ? -12.029 2.090 0.893 1.00 90.44 315 ASP A O 1
ATOM 2541 N N . PHE A 1 316 ? -11.204 0.432 2.181 1.00 92.56 316 PHE A N 1
ATOM 2542 C CA . PHE A 1 316 ? -10.862 1.283 3.317 1.00 92.56 316 PHE A CA 1
ATOM 2543 C C . PHE A 1 316 ? -9.872 2.386 2.929 1.00 92.56 316 PHE A C 1
ATOM 2545 O O . PHE A 1 316 ? -10.170 3.566 3.132 1.00 92.56 316 PHE A O 1
ATOM 2552 N N . SER A 1 317 ? -8.725 2.040 2.330 1.00 92.88 317 SER A N 1
ATOM 2553 C CA . SER A 1 317 ? -7.702 3.038 2.002 1.00 92.88 317 SER A CA 1
ATOM 2554 C C . SER A 1 317 ? -8.210 4.056 0.982 1.00 92.88 317 SER A C 1
ATOM 2556 O O . SER A 1 317 ? -7.971 5.249 1.149 1.00 92.88 317 SER A O 1
ATOM 2558 N N . LYS A 1 318 ? -8.991 3.629 -0.023 1.00 93.69 318 LYS A N 1
ATOM 2559 C CA . LYS A 1 318 ? -9.639 4.547 -0.985 1.00 93.69 318 LYS A CA 1
ATOM 2560 C C . LYS A 1 318 ? -10.564 5.534 -0.286 1.00 93.69 318 LYS A C 1
ATOM 2562 O O . LYS A 1 318 ? -10.513 6.733 -0.573 1.00 93.69 318 LYS A O 1
ATOM 2567 N N . ALA A 1 319 ? -11.422 5.039 0.607 1.00 95.62 319 ALA A N 1
ATOM 2568 C CA . ALA A 1 319 ? -12.387 5.866 1.322 1.00 95.62 319 ALA A CA 1
ATOM 2569 C C . ALA A 1 319 ? -11.684 6.894 2.220 1.00 95.62 319 ALA A C 1
ATOM 2571 O O . ALA A 1 319 ? -12.039 8.077 2.193 1.00 95.62 319 ALA A O 1
ATOM 2572 N N . VAL A 1 320 ? -10.648 6.464 2.945 1.00 96.19 320 VAL A N 1
ATOM 2573 C CA . VAL A 1 320 ? -9.837 7.334 3.804 1.00 96.19 320 VAL A CA 1
ATOM 2574 C C . VAL A 1 320 ? -9.107 8.391 2.974 1.00 96.19 320 VAL A C 1
ATOM 2576 O O . VAL A 1 320 ? -9.286 9.577 3.236 1.00 96.19 320 VAL A O 1
ATOM 2579 N N . SER A 1 321 ? -8.378 8.017 1.915 1.00 94.44 321 SER A N 1
ATOM 2580 C CA . SER A 1 321 ? -7.670 8.978 1.050 1.00 94.44 321 SER A CA 1
ATOM 2581 C C . SER A 1 321 ? -8.604 10.028 0.444 1.00 94.44 321 SER A C 1
ATOM 2583 O O . SER A 1 321 ? -8.270 11.214 0.408 1.00 94.44 321 SER A O 1
ATOM 2585 N N . LYS A 1 322 ? -9.807 9.627 0.015 1.00 95.62 322 LYS A N 1
ATOM 2586 C CA . LYS A 1 322 ? -10.815 10.561 -0.504 1.00 95.62 322 LYS A CA 1
ATOM 2587 C C . LYS A 1 322 ? -11.248 11.578 0.557 1.00 95.62 322 LYS A C 1
ATOM 2589 O O . LYS A 1 322 ? -11.347 12.767 0.253 1.00 95.62 322 LYS A O 1
ATOM 2594 N N . LYS A 1 323 ? -11.507 11.122 1.785 1.00 96.50 323 LYS A N 1
ATOM 2595 C CA . LYS A 1 323 ? -11.936 11.981 2.898 1.00 96.50 323 LYS A CA 1
ATOM 2596 C C . LYS A 1 323 ? -10.816 12.890 3.401 1.00 96.50 323 LYS A C 1
ATOM 2598 O O . LYS A 1 323 ? -11.093 14.057 3.651 1.00 96.50 323 LYS A O 1
ATOM 2603 N N . ILE A 1 324 ? -9.568 12.416 3.455 1.00 93.88 324 ILE A N 1
ATOM 2604 C CA . ILE A 1 324 ? -8.397 13.246 3.794 1.00 93.88 324 ILE A CA 1
ATOM 2605 C C . ILE A 1 324 ? -8.321 14.448 2.856 1.00 93.88 324 ILE A C 1
ATOM 2607 O O . ILE A 1 324 ? -8.297 15.586 3.314 1.00 93.88 324 ILE A O 1
ATOM 2611 N N . ASN A 1 325 ? -8.349 14.200 1.543 1.00 90.44 325 ASN A N 1
ATOM 2612 C CA . ASN A 1 325 ? -8.250 15.258 0.537 1.00 90.44 325 ASN A CA 1
ATOM 2613 C C . ASN A 1 325 ? -9.411 16.259 0.634 1.00 90.44 325 ASN A C 1
ATOM 2615 O O . ASN A 1 325 ? -9.215 17.458 0.440 1.00 90.44 325 ASN A O 1
ATOM 2619 N N . HIS A 1 326 ? -10.617 15.774 0.947 1.00 92.62 326 HIS A N 1
ATOM 2620 C CA . HIS A 1 326 ? -11.786 16.626 1.146 1.00 92.62 326 HIS A CA 1
ATOM 2621 C C . HIS A 1 326 ? -11.643 17.529 2.378 1.00 92.62 326 HIS A C 1
ATOM 2623 O O . HIS A 1 326 ? -11.773 18.747 2.257 1.00 92.62 326 HIS A O 1
ATOM 2629 N N . HIS A 1 327 ? -11.359 16.942 3.543 1.00 92.19 327 HIS A N 1
ATOM 2630 C CA . HIS A 1 327 ? -11.258 17.666 4.811 1.00 92.19 327 HIS A CA 1
ATOM 2631 C C . HIS A 1 327 ? -10.079 18.633 4.804 1.00 92.19 327 HIS A C 1
ATOM 2633 O O . HIS A 1 327 ? -10.270 19.831 5.007 1.00 92.19 327 HIS A O 1
ATOM 2639 N N . TYR A 1 328 ? -8.889 18.153 4.443 1.00 89.69 328 TYR A N 1
ATOM 2640 C CA . TYR A 1 328 ? -7.685 18.979 4.414 1.00 89.69 328 TYR A CA 1
ATOM 2641 C C . TYR A 1 328 ? -7.822 20.151 3.431 1.00 89.69 328 TYR A C 1
ATOM 2643 O O . TYR A 1 328 ? -7.558 21.299 3.788 1.00 89.69 328 TYR A O 1
ATOM 2651 N N . GLY A 1 329 ? -8.342 19.899 2.222 1.00 87.19 329 GLY A N 1
ATOM 2652 C CA . GLY A 1 329 ? -8.602 20.954 1.240 1.00 87.19 329 GLY A CA 1
ATOM 2653 C C . GLY A 1 329 ? -9.693 21.947 1.666 1.00 87.19 329 GLY A C 1
ATOM 2654 O O . GLY A 1 329 ? -9.660 23.107 1.255 1.00 87.19 329 GLY A O 1
ATOM 2655 N N . SER A 1 330 ? -10.657 21.524 2.488 1.00 86.94 330 SER A N 1
ATOM 2656 C CA . SER A 1 330 ? -11.688 22.400 3.060 1.00 86.94 330 SER A CA 1
ATOM 2657 C C . SER A 1 330 ? -11.105 23.339 4.121 1.00 86.94 330 SER A C 1
ATOM 2659 O O . SER A 1 330 ? -11.337 24.549 4.065 1.00 86.94 330 SER A O 1
ATOM 2661 N N . PHE A 1 331 ? -10.283 22.817 5.036 1.00 85.12 331 PHE A N 1
ATOM 2662 C CA . PHE A 1 331 ? -9.645 23.618 6.087 1.00 85.12 331 PHE A CA 1
ATOM 2663 C C . PHE A 1 331 ? -8.624 24.612 5.532 1.00 85.12 331 PHE A C 1
ATOM 2665 O O . PHE A 1 331 ? -8.560 25.745 6.003 1.00 85.12 331 PHE A O 1
ATOM 2672 N N . GLN A 1 332 ? -7.912 24.256 4.459 1.00 82.38 332 GLN A N 1
ATOM 2673 C CA . GLN A 1 332 ? -7.040 25.201 3.752 1.00 82.38 332 GLN A CA 1
ATOM 2674 C C . GLN A 1 332 ? -7.804 26.399 3.165 1.00 82.38 332 GLN A C 1
ATOM 2676 O O . GLN A 1 332 ? -7.277 27.509 3.125 1.00 82.38 332 GLN A O 1
ATOM 2681 N N . LYS A 1 333 ? -9.046 26.197 2.706 1.00 83.56 333 LYS A N 1
ATOM 2682 C CA . LYS A 1 333 ? -9.871 27.259 2.101 1.00 83.56 333 LYS A CA 1
ATOM 2683 C C . LYS A 1 333 ? -10.557 28.151 3.130 1.00 83.56 333 LYS A C 1
ATOM 2685 O O . LYS A 1 333 ? -10.915 29.278 2.798 1.00 83.56 333 LYS A O 1
ATOM 2690 N N . ASN A 1 334 ? -10.777 27.657 4.346 1.00 77.94 334 ASN A N 1
ATOM 2691 C CA . ASN A 1 334 ? -11.440 28.410 5.403 1.00 77.94 334 ASN A CA 1
ATOM 2692 C C . ASN A 1 334 ? -10.706 28.237 6.744 1.00 77.94 334 ASN A C 1
ATOM 2694 O O . ASN A 1 334 ? -11.080 27.365 7.530 1.00 77.94 334 ASN A O 1
ATOM 2698 N N . PRO A 1 335 ? -9.718 29.101 7.046 1.00 67.00 335 PRO A N 1
ATOM 2699 C CA . PRO A 1 335 ? -8.899 29.015 8.260 1.00 67.00 335 PRO A CA 1
ATOM 2700 C C . PRO A 1 335 ? -9.690 29.126 9.572 1.00 67.00 335 PRO A C 1
ATOM 2702 O O . PRO A 1 335 ? -9.188 28.769 10.635 1.00 67.00 335 PRO A O 1
ATOM 2705 N N . ASN A 1 336 ? -10.932 29.622 9.516 1.00 68.50 336 ASN A N 1
ATOM 2706 C CA . ASN A 1 336 ? -11.807 29.728 10.683 1.00 68.50 336 ASN A CA 1
ATOM 2707 C C . ASN A 1 336 ? -12.459 28.385 11.058 1.00 68.50 336 ASN A C 1
ATOM 2709 O O . ASN A 1 336 ? -12.929 28.230 12.188 1.00 68.50 336 ASN A O 1
ATOM 2713 N N . ASN A 1 337 ? -12.476 27.404 10.148 1.00 68.06 337 ASN A N 1
ATOM 2714 C CA . ASN A 1 337 ? -12.917 26.048 10.456 1.00 68.06 337 ASN A CA 1
ATOM 2715 C C . ASN A 1 337 ? -11.795 25.305 11.183 1.00 68.06 337 ASN A C 1
ATOM 2717 O O . ASN A 1 337 ? -10.840 24.838 10.571 1.00 68.06 337 ASN A O 1
ATOM 2721 N N . LYS A 1 338 ? -11.925 25.165 12.503 1.00 69.56 338 LYS A N 1
ATOM 2722 C CA . LYS A 1 338 ? -10.980 24.378 13.297 1.00 69.56 338 LYS A CA 1
ATOM 2723 C C . LYS A 1 338 ? -11.266 22.887 13.119 1.00 69.56 338 LYS A C 1
ATOM 2725 O O . LYS A 1 338 ? -12.316 22.415 13.565 1.00 69.56 338 LYS A O 1
ATOM 2730 N N . ALA A 1 339 ? -10.329 22.153 12.521 1.00 80.94 339 ALA A N 1
ATOM 2731 C CA . ALA A 1 339 ? -10.428 20.706 12.344 1.00 80.94 339 ALA A CA 1
ATOM 2732 C C . ALA A 1 339 ? -10.657 19.976 13.685 1.00 80.94 339 ALA A C 1
ATOM 2734 O O . ALA A 1 339 ? -11.500 19.084 13.753 1.00 80.94 339 ALA A O 1
ATOM 2735 N N . SER A 1 340 ? -10.079 20.465 14.783 1.00 83.31 340 SER A N 1
ATOM 2736 C CA . SER A 1 340 ? -10.342 19.993 16.154 1.00 83.31 340 SER A CA 1
ATOM 2737 C C . SER A 1 340 ? -11.822 19.870 16.561 1.00 83.31 340 SER A C 1
ATOM 2739 O O . SER A 1 340 ? -12.169 18.943 17.296 1.00 83.31 340 SER A O 1
ATOM 2741 N N . ILE A 1 341 ? -12.726 20.750 16.104 1.00 85.88 341 ILE A N 1
ATOM 2742 C CA . ILE A 1 341 ? -14.165 20.639 16.425 1.00 85.88 341 ILE A CA 1
ATOM 2743 C C . ILE A 1 341 ? -14.770 19.438 15.697 1.00 85.88 341 ILE A C 1
ATOM 2745 O O . ILE A 1 341 ? -15.500 18.643 16.296 1.00 85.88 341 ILE A O 1
ATOM 2749 N N . LEU A 1 342 ? -14.447 19.291 14.411 1.00 91.44 342 LEU A N 1
ATOM 2750 C CA . LEU A 1 342 ? -14.928 18.176 13.605 1.00 91.44 342 LEU A CA 1
ATOM 2751 C C . LEU A 1 342 ? -14.332 16.850 14.088 1.00 91.44 342 LEU A C 1
ATOM 2753 O O . LEU A 1 342 ? -15.049 15.858 14.146 1.00 91.44 342 LEU A O 1
ATOM 2757 N N . LEU A 1 343 ? -13.069 16.851 14.517 1.00 94.12 343 LEU A N 1
ATOM 2758 C CA . LEU A 1 343 ? -12.402 15.688 15.095 1.00 94.12 343 LEU A CA 1
ATOM 2759 C C . LEU A 1 343 ? -13.123 15.181 16.345 1.00 94.12 343 LEU A C 1
ATOM 2761 O O . LEU A 1 343 ? -13.397 13.987 16.439 1.00 94.12 343 LEU A O 1
ATOM 2765 N N . LYS A 1 344 ? -13.493 16.075 17.273 1.00 92.62 344 LYS A N 1
ATOM 2766 C CA . LYS A 1 344 ? -14.265 15.698 18.470 1.00 92.62 344 LYS A CA 1
ATOM 2767 C C . LYS A 1 344 ? -15.597 15.048 18.105 1.00 92.62 344 LYS A C 1
ATOM 2769 O O . LYS A 1 344 ? -15.960 14.032 18.691 1.00 92.62 344 LYS A O 1
ATOM 2774 N N . LYS A 1 345 ? -16.303 15.610 17.119 1.00 94.56 345 LYS A N 1
ATOM 2775 C CA . LYS A 1 345 ? -17.559 15.039 16.625 1.00 94.56 345 LYS A CA 1
ATOM 2776 C C . LYS A 1 345 ? -17.341 13.665 15.986 1.00 94.56 345 LYS A C 1
ATOM 2778 O O . LYS A 1 345 ? -18.020 12.720 16.362 1.00 94.56 345 LYS A O 1
ATOM 2783 N N . ALA A 1 346 ? -16.376 13.543 15.076 1.00 96.19 346 ALA A N 1
ATOM 2784 C CA . ALA A 1 346 ? -16.076 12.290 14.389 1.00 96.19 346 ALA A CA 1
ATOM 2785 C C . ALA A 1 346 ? -15.668 11.180 15.372 1.00 96.19 346 ALA A C 1
ATOM 2787 O O . ALA A 1 346 ? -16.099 10.040 15.223 1.00 96.19 346 ALA A O 1
ATOM 2788 N N . ALA A 1 347 ? -14.891 11.514 16.408 1.00 93.81 347 ALA A N 1
ATOM 2789 C CA . ALA A 1 347 ? -14.522 10.579 17.467 1.00 93.81 347 ALA A CA 1
ATOM 2790 C C . ALA A 1 347 ? -15.739 10.118 18.289 1.00 93.81 347 ALA A C 1
ATOM 2792 O O . ALA A 1 347 ? -15.866 8.926 18.569 1.00 93.81 347 ALA A O 1
ATOM 2793 N N . ALA A 1 348 ? -16.647 11.035 18.643 1.00 93.75 348 ALA A N 1
ATOM 2794 C CA . ALA A 1 348 ? -17.879 10.701 19.358 1.00 93.75 348 ALA A CA 1
ATOM 2795 C C . ALA A 1 348 ? -18.808 9.816 18.511 1.00 93.75 348 ALA A C 1
ATOM 2797 O O . ALA A 1 348 ? -19.265 8.778 18.987 1.00 93.75 348 ALA A O 1
ATOM 2798 N N . ASP A 1 349 ? -19.018 10.173 17.241 1.00 95.19 349 ASP A N 1
ATOM 2799 C CA . ASP A 1 349 ? -19.836 9.398 16.305 1.00 95.19 349 ASP A CA 1
ATOM 2800 C C . ASP A 1 349 ? -19.264 7.979 16.129 1.00 95.19 349 ASP A C 1
ATOM 2802 O O . ASP A 1 349 ? -19.997 6.990 16.230 1.00 95.19 349 ASP A O 1
ATOM 2806 N N . MET A 1 350 ? -17.942 7.863 15.956 1.00 95.19 350 MET A N 1
ATOM 2807 C CA . MET A 1 350 ? -17.238 6.581 15.874 1.00 95.19 350 MET A CA 1
ATOM 2808 C C . MET A 1 350 ? -17.407 5.761 17.153 1.00 95.19 350 MET A C 1
ATOM 2810 O O . MET A 1 350 ? -17.698 4.564 17.074 1.00 95.19 350 MET A O 1
ATOM 2814 N N . PHE A 1 351 ? -17.253 6.378 18.327 1.00 91.56 351 PHE A N 1
ATOM 2815 C CA . PHE A 1 351 ? -17.444 5.701 19.608 1.00 91.56 351 PHE A CA 1
ATOM 2816 C C . PHE A 1 351 ? -18.865 5.142 19.724 1.00 91.56 351 PHE A C 1
ATOM 2818 O O . PHE A 1 351 ? -19.024 3.948 19.965 1.00 91.56 351 PHE A O 1
ATOM 2825 N N . THR A 1 352 ? -19.889 5.951 19.440 1.00 91.69 352 THR A N 1
ATOM 2826 C CA . THR A 1 352 ? -21.294 5.518 19.474 1.00 91.69 352 THR A CA 1
ATOM 2827 C C . THR A 1 352 ? -21.576 4.370 18.505 1.00 91.69 352 THR A C 1
ATOM 2829 O O . THR A 1 352 ? -22.280 3.428 18.860 1.00 91.69 352 THR A O 1
ATOM 2832 N N . GLN A 1 353 ? -21.027 4.391 17.284 1.00 91.94 353 GLN A N 1
ATOM 2833 C CA . GLN A 1 353 ? -21.252 3.290 16.334 1.00 91.94 353 GLN A CA 1
ATOM 2834 C C . GLN A 1 353 ? -20.478 2.009 16.685 1.00 91.94 353 GLN A C 1
ATOM 2836 O O . GLN A 1 353 ? -20.813 0.943 16.171 1.00 91.94 353 GLN A O 1
ATOM 2841 N N . THR A 1 354 ? -19.464 2.088 17.549 1.00 91.06 354 THR A N 1
ATOM 2842 C CA . THR A 1 354 ? -18.609 0.949 17.930 1.00 91.06 354 THR A CA 1
ATOM 2843 C C . THR A 1 354 ? -18.803 0.485 19.377 1.00 91.06 354 THR A C 1
ATOM 2845 O O . THR A 1 354 ? -18.200 -0.508 19.779 1.00 91.06 354 THR A O 1
ATOM 2848 N N . GLU A 1 355 ? -19.674 1.139 20.151 1.00 86.94 355 GLU A N 1
ATOM 2849 C CA . GLU A 1 355 ? -19.946 0.857 21.572 1.00 86.94 355 GLU A CA 1
ATOM 2850 C C . GLU A 1 355 ? -20.382 -0.592 21.832 1.00 86.94 355 GLU A C 1
ATOM 2852 O O . GLU A 1 355 ? -20.066 -1.178 22.867 1.00 86.94 355 GLU A O 1
ATOM 2857 N N . GLY A 1 356 ? -21.034 -1.221 20.848 1.00 83.62 356 GLY A N 1
ATOM 2858 C CA . GLY A 1 356 ? -21.423 -2.626 20.925 1.00 83.62 356 GLY A CA 1
ATOM 2859 C C . GLY A 1 356 ? -20.244 -3.598 21.060 1.00 83.62 356 GLY A C 1
ATOM 2860 O O . GLY A 1 356 ? -20.452 -4.699 21.559 1.00 83.62 356 GLY A O 1
ATOM 2861 N N . ILE A 1 357 ? -19.026 -3.227 20.644 1.00 86.06 357 ILE A N 1
ATOM 2862 C CA . ILE A 1 357 ? -17.834 -4.097 20.659 1.00 86.06 357 ILE A CA 1
ATOM 2863 C C . ILE A 1 357 ? -17.331 -4.322 22.091 1.00 86.06 357 ILE A C 1
ATOM 2865 O O . ILE A 1 357 ? -17.103 -5.459 22.513 1.00 86.06 357 ILE A O 1
ATOM 2869 N N . HIS A 1 358 ? -17.117 -3.231 22.821 1.00 84.88 358 HIS A N 1
ATOM 2870 C CA . HIS A 1 358 ? -16.658 -3.186 24.207 1.00 84.88 358 HIS A CA 1
ATOM 2871 C C . HIS A 1 358 ? -16.951 -1.775 24.752 1.00 84.88 358 HIS A C 1
ATOM 2873 O O . HIS A 1 358 ? -16.934 -0.841 23.963 1.00 84.88 358 HIS A O 1
ATOM 2879 N N . PRO A 1 359 ? -17.177 -1.569 26.060 1.00 76.62 359 PRO A N 1
ATOM 2880 C CA . PRO A 1 359 ? -17.493 -0.239 26.598 1.00 76.62 359 PRO A CA 1
ATOM 2881 C C . PRO A 1 359 ? -16.321 0.759 26.601 1.00 76.62 359 PRO A C 1
ATOM 2883 O O . PRO A 1 359 ? -16.541 1.962 26.548 1.00 76.62 359 PRO A O 1
ATOM 2886 N N . SER A 1 360 ? -15.077 0.281 26.710 1.00 78.25 360 SER A N 1
ATOM 2887 C CA . SER A 1 360 ? -13.891 1.140 26.912 1.00 78.25 360 SER A CA 1
ATOM 2888 C C . SER A 1 360 ? -12.751 0.924 25.912 1.00 78.25 360 SER A C 1
ATOM 2890 O O . SER A 1 360 ? -11.683 1.512 26.056 1.00 78.25 360 SER A O 1
ATOM 2892 N N . PHE A 1 361 ? -12.920 0.025 24.940 1.00 85.00 361 PHE A N 1
ATOM 2893 C CA . PHE A 1 361 ? -11.842 -0.356 24.022 1.00 85.00 361 PHE A CA 1
ATOM 2894 C C . PHE A 1 361 ? -12.423 -0.878 22.708 1.00 85.00 361 PHE A C 1
ATOM 2896 O O . PHE A 1 361 ? -12.544 -2.086 22.491 1.00 85.00 361 PHE A O 1
ATOM 2903 N N . ASN A 1 362 ? -12.845 0.062 21.868 1.00 87.69 362 ASN A N 1
ATOM 2904 C CA . ASN A 1 362 ? -13.729 -0.219 20.738 1.00 87.69 362 ASN A CA 1
ATOM 2905 C C . ASN A 1 362 ? -12.938 -0.214 19.430 1.00 87.69 362 ASN A C 1
ATOM 2907 O O . ASN A 1 362 ? -13.168 -1.058 18.565 1.00 87.69 362 ASN A O 1
ATOM 2911 N N . VAL A 1 363 ? -11.983 0.715 19.319 1.00 91.88 363 VAL A N 1
ATOM 2912 C CA . VAL A 1 363 ? -11.138 0.928 18.144 1.00 91.88 363 VAL A CA 1
ATOM 2913 C C . VAL A 1 363 ? -9.672 0.972 18.565 1.00 91.88 363 VAL A C 1
ATOM 2915 O O . VAL A 1 363 ? -9.309 1.668 19.511 1.00 91.88 363 VAL A O 1
ATOM 2918 N N . LEU A 1 364 ? -8.832 0.235 17.843 1.00 92.06 364 LEU A N 1
ATOM 2919 C CA . LEU A 1 364 ? -7.381 0.218 17.981 1.00 92.06 364 LEU A CA 1
ATOM 2920 C C . LEU A 1 364 ? -6.755 0.701 16.672 1.00 92.06 364 LEU A C 1
ATOM 2922 O O . LEU A 1 364 ? -6.838 0.011 15.656 1.00 92.06 364 LEU A O 1
ATOM 2926 N N . LEU A 1 365 ? -6.098 1.860 16.703 1.00 92.81 365 LEU A N 1
ATOM 2927 C CA . LEU A 1 365 ? -5.238 2.308 15.611 1.00 92.81 365 LEU A CA 1
ATOM 2928 C C . LEU A 1 365 ? -3.854 1.670 15.783 1.00 92.81 365 LEU A C 1
ATOM 2930 O O . LEU A 1 365 ? -3.101 2.038 16.681 1.00 92.81 365 LEU A O 1
ATOM 2934 N N . ALA A 1 366 ? -3.542 0.686 14.945 1.00 91.50 366 ALA A N 1
ATOM 2935 C CA . ALA A 1 366 ? -2.288 -0.051 14.967 1.00 91.50 366 ALA A CA 1
ATOM 2936 C C . ALA A 1 366 ? -1.352 0.465 13.869 1.00 91.50 366 ALA A C 1
ATOM 2938 O O . ALA A 1 366 ? -1.591 0.239 12.681 1.00 91.50 366 ALA A O 1
ATOM 2939 N N . ILE A 1 367 ? -0.283 1.142 14.287 1.00 91.12 367 ILE A N 1
ATOM 2940 C CA . ILE A 1 367 ? 0.775 1.651 13.411 1.00 91.12 367 ILE A CA 1
ATOM 2941 C C . ILE A 1 367 ? 1.968 0.699 13.528 1.00 91.12 367 ILE A C 1
ATOM 2943 O O . ILE A 1 367 ? 2.504 0.512 14.619 1.00 91.12 367 ILE A O 1
ATOM 2947 N N . ASP A 1 368 ? 2.345 0.060 12.423 1.00 87.19 368 ASP A N 1
ATOM 2948 C CA . ASP A 1 368 ? 3.397 -0.961 12.385 1.00 87.19 368 ASP A CA 1
ATOM 2949 C C . ASP A 1 368 ? 4.620 -0.442 11.622 1.00 87.19 368 ASP A C 1
ATOM 2951 O O . ASP A 1 368 ? 4.618 -0.360 10.392 1.00 87.19 368 ASP A O 1
ATOM 2955 N N . GLU A 1 369 ? 5.669 -0.085 12.359 1.00 80.00 369 GLU A N 1
ATOM 2956 C CA . GLU A 1 369 ? 6.977 0.325 11.834 1.00 80.00 369 GLU A CA 1
ATOM 2957 C C . GLU A 1 369 ? 7.851 -0.898 11.529 1.00 80.00 369 GLU A C 1
ATOM 2959 O O . GLU A 1 369 ? 8.964 -1.045 12.034 1.00 80.00 369 GLU A O 1
ATOM 2964 N N . ALA A 1 370 ? 7.322 -1.832 10.742 1.00 65.75 370 ALA A N 1
ATOM 2965 C CA . ALA A 1 370 ? 8.068 -3.017 10.358 1.00 65.75 370 ALA A CA 1
ATOM 2966 C C . ALA A 1 370 ? 9.278 -2.597 9.496 1.00 65.75 370 ALA A C 1
ATOM 2968 O O . ALA A 1 370 ? 9.105 -2.097 8.381 1.00 65.75 370 ALA A O 1
ATOM 2969 N N . GLN A 1 371 ? 10.486 -2.727 10.059 1.00 56.91 371 GLN A N 1
ATOM 2970 C CA . GLN A 1 371 ? 11.747 -2.294 9.440 1.00 56.91 371 GLN A CA 1
ATOM 2971 C C . GLN A 1 371 ? 12.187 -3.220 8.304 1.00 56.91 371 GLN A C 1
ATOM 2973 O O . GLN A 1 371 ? 11.968 -4.451 8.410 1.00 56.91 371 GLN A O 1
#

Secondary structure (DSSP, 8-state):
---------------TTSHHHHHHHHHHHHTS-GGGTTTHHHHHHHHHHHHHHHHHHHHHHHHHHHHHHHHTTT---HHHHHHHHHHHHTTSS-HHHHHGGGT---HHHHHHHHHHHHHHH-HHHHT-TTS-HHHHHHHTT--TTHHHHHHHHHH----HHHHHHS--HHHHHHHHHS--TTHHHHHHHHHHHHHHHHHH--TTT-S---------TTSSHHHHHHHHTTTSEEEEEE---TT---SSPPPTTHHHHS-SS-S-HHHHHHHHHHHHHHHHHHHHHTTTTS-HHHHHHHHHHHHS-SS--TT---HHHHHHHHHHHHHHHHHHH-TTS-HHHHHHHHHHHHHHHHTTT-SS--EEEEEE---

Radius of gyration: 28.75 Å; chains: 1; bounding box: 60×65×79 Å

pLDDT: mean 82.29, std 14.16, range [24.58, 97.44]

Organism: Puccinia triticina (isolate 1-1 / race 1 (BBBD)) (NCBI:txid630390)